Protein AF-A0A3B9HF88-F1 (afdb_monomer)

Solvent-accessible surface area (backbone atoms only — not comparable to full-atom values): 14944 Å² total; per-residue (Å²): 134,90,86,85,81,84,87,86,87,86,70,85,88,63,60,39,67,42,48,50,23,51,65,91,48,89,94,60,69,71,42,76,34,39,38,43,94,95,51,74,51,62,41,19,50,52,48,45,52,48,45,53,52,50,21,55,55,28,45,72,70,73,47,92,74,30,62,72,73,49,69,84,67,69,67,89,75,95,59,75,42,48,27,77,74,68,76,46,43,39,33,29,35,42,52,52,67,67,58,42,52,54,34,49,66,28,59,30,49,72,49,87,52,53,86,43,69,70,39,34,51,53,50,44,66,73,49,59,76,72,86,45,80,41,80,46,73,69,85,60,63,37,51,55,23,6,46,73,38,35,56,69,56,21,51,54,37,47,54,54,50,55,68,49,46,56,70,56,56,74,69,62,60,66,62,43,74,53,66,56,94,67,26,41,49,26,94,68,38,33,80,51,91,57,86,57,45,62,50,68,46,33,94,80,50,84,78,64,89,90,68,59,98,40,69,72,50,37,69,72,38,92,82,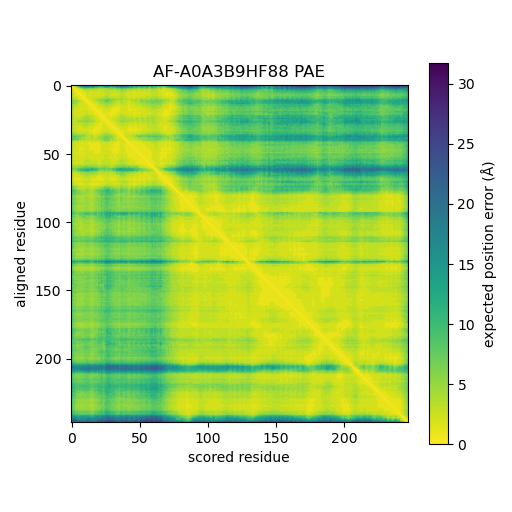54,87,74,61,77,89,52,48,64,59,53,52,32,54,59,60,70,69,63,80,85,82,74,135

Sequence (247 aa):
MDYRFVLVLRGEGISPNITETDPQVEGELPNKSEPLPGLPNMTANAINEFTQKATGVLKGAGSEANGVLLRGFSGLPSIPQFGASYGLTPAAIAAYPMYRGLAQLVGMDVISCESTFESELRVLKANYVGKFDYFFIHYKLADSAGEDGDFEMKIKKLEEFDAHLECITALDPEVLVVCGDHATPSYTSSHSWHPVPFLIKSQYSEGAAGASFSEISCRLGSVGSINAEQLMLSVLAHAGKLNKFGP

Foldseek 3Di:
DDPDDDDDDDDPQDDLQKDWQDPVDPPDHGDQIAHDPPGDCVNSVVVNVVFVVQLVVQVVVVDPCRTDTDDDRDDLDDDAAPCVVQVFQEEEEELDVVVVVVCVSNPHHYDDFHNDVVRSLVSCVVPVPDDGPYYHYDQCQLQQCLLVLNPVSNVVSVVVVVVCVCSVCVSPRQKDKDKDPFDRHSNVSDTDPDHIAMDIDHPPADDDPPADRDPVSSCVGPVHDDDPVCVSVVRCVSVVNDDDDDD

Nearest PDB structures (foldseek):
  2zkt-assembly1_B  TM=8.275E-01  e=1.291E-10  Pyrococcus horikoshii
  2zkt-assembly1_A  TM=8.203E-01  e=1.309E-09  Pyrococcus horikoshii
  3kd8-assembly1_A  TM=7.178E-01  e=1.345E-07  Thermoplasma acidophilum
  4lr7-assembly3_C  TM=6.708E-01  e=2.790E-04  Bacillus cereus
  3un3-assembly3_C  TM=6.705E-01  e=3.816E-04  Bacillus cereus

Mean predicted aligned error: 5.67 Å

Radius of gyration: 22.67 Å; Cα contacts (8 Å, |Δi|>4): 313; chains: 1; bounding box: 55×36×68 Å

Structure (mmCIF, N/CA/C/O backbone):
data_AF-A0A3B9HF88-F1
#
_entry.id   AF-A0A3B9HF88-F1
#
loop_
_atom_site.group_PDB
_atom_site.id
_atom_site.type_symbol
_atom_site.label_atom_id
_atom_site.label_alt_id
_atom_site.label_comp_id
_atom_site.label_asym_id
_atom_site.label_entity_id
_atom_site.label_seq_id
_atom_site.pdbx_PDB_ins_code
_atom_site.Cartn_x
_atom_site.Cartn_y
_atom_site.Cartn_z
_atom_site.occupancy
_atom_site.B_iso_or_equiv
_atom_site.auth_seq_id
_atom_site.auth_comp_id
_atom_site.auth_asym_id
_atom_site.auth_atom_id
_atom_site.pdbx_PDB_model_num
ATOM 1 N N . MET A 1 1 ? 1.334 -9.332 23.572 1.00 51.94 1 MET A N 1
ATOM 2 C CA . MET A 1 1 ? -0.056 -9.828 23.513 1.00 51.94 1 MET A CA 1
ATOM 3 C C . MET A 1 1 ? -0.819 -8.807 22.688 1.00 51.94 1 MET A C 1
ATOM 5 O O . MET A 1 1 ? -0.731 -7.633 23.018 1.00 51.94 1 MET A O 1
ATOM 9 N N . ASP A 1 2 ? -1.404 -9.210 21.560 1.00 72.00 2 ASP A N 1
ATOM 10 C CA . ASP A 1 2 ? -2.131 -8.286 20.680 1.00 72.00 2 ASP A CA 1
ATOM 11 C C . ASP A 1 2 ? -3.541 -8.054 21.247 1.00 72.00 2 ASP A C 1
ATOM 13 O O . ASP A 1 2 ? -4.181 -8.996 21.713 1.00 72.00 2 ASP A O 1
ATOM 17 N N . TYR A 1 3 ? -3.990 -6.801 21.263 1.00 84.44 3 TYR A N 1
ATOM 18 C CA . TYR A 1 3 ? -5.278 -6.361 21.819 1.00 84.44 3 TYR A CA 1
ATOM 19 C C . TYR A 1 3 ? -6.239 -5.869 20.727 1.00 84.44 3 TYR A C 1
ATOM 21 O O . TYR A 1 3 ? -7.327 -5.369 21.017 1.00 84.44 3 TYR A O 1
ATOM 29 N N . ARG A 1 4 ? -5.832 -5.968 19.457 1.00 88.25 4 ARG A N 1
ATOM 30 C CA . ARG A 1 4 ? -6.584 -5.452 18.315 1.00 88.25 4 ARG A CA 1
ATOM 31 C C . ARG A 1 4 ? -7.707 -6.406 17.920 1.00 88.25 4 ARG A C 1
ATOM 33 O O . ARG A 1 4 ? -7.523 -7.616 17.825 1.00 88.25 4 ARG A O 1
ATOM 40 N N . PHE A 1 5 ? -8.869 -5.837 17.625 1.00 91.25 5 PHE A N 1
ATOM 41 C CA . PHE A 1 5 ? -10.011 -6.544 17.055 1.00 91.25 5 PHE A CA 1
ATOM 42 C C . PHE A 1 5 ? -10.784 -5.613 16.115 1.00 91.25 5 PHE A C 1
ATOM 44 O O . PHE A 1 5 ? -10.555 -4.404 16.095 1.00 91.25 5 PHE A O 1
ATOM 51 N N . VAL A 1 6 ? -11.705 -6.181 15.336 1.00 92.25 6 VAL A N 1
ATOM 52 C CA . VAL A 1 6 ? -12.594 -5.432 14.441 1.00 92.25 6 VAL A CA 1
ATOM 53 C C . VAL A 1 6 ? -14.042 -5.755 14.789 1.00 92.25 6 VAL A C 1
ATOM 55 O O . VAL A 1 6 ? -14.411 -6.923 14.910 1.00 92.25 6 VAL A O 1
ATOM 58 N N . LEU A 1 7 ? -14.870 -4.717 14.918 1.00 94.75 7 LEU A N 1
ATOM 59 C CA . LEU A 1 7 ? -16.323 -4.831 15.018 1.00 94.75 7 LEU A CA 1
ATOM 60 C C . LEU A 1 7 ? -16.944 -4.554 13.644 1.00 94.75 7 LEU A C 1
ATOM 62 O O . LEU A 1 7 ? -16.777 -3.468 13.095 1.00 94.75 7 LEU A O 1
ATOM 66 N N . VAL A 1 8 ? -17.687 -5.521 13.102 1.00 94.25 8 VAL A N 1
ATOM 67 C CA . VAL A 1 8 ? -18.414 -5.369 11.833 1.00 94.25 8 VAL A CA 1
ATOM 68 C C . VAL A 1 8 ? -19.906 -5.248 12.119 1.00 94.25 8 VAL A C 1
ATOM 70 O O . VAL A 1 8 ? -20.539 -6.212 12.548 1.00 94.25 8 VAL A O 1
ATOM 73 N N . LEU A 1 9 ? -20.475 -4.074 11.847 1.00 92.75 9 LEU A N 1
ATOM 74 C CA . LEU A 1 9 ? -21.915 -3.835 11.917 1.00 92.75 9 LEU A CA 1
ATOM 75 C C . LEU A 1 9 ? -22.555 -4.047 10.541 1.00 92.75 9 LEU A C 1
ATOM 77 O O . LEU A 1 9 ? -22.026 -3.602 9.525 1.00 92.75 9 LEU A O 1
ATOM 81 N N . ARG A 1 10 ? -23.707 -4.722 10.507 1.00 92.44 10 ARG A N 1
ATOM 82 C CA . ARG A 1 10 ? -24.508 -4.936 9.293 1.00 92.44 10 ARG A CA 1
ATOM 83 C C . ARG A 1 10 ? -25.968 -4.633 9.601 1.00 92.44 10 ARG A C 1
ATOM 85 O O . ARG A 1 10 ? -26.500 -5.150 10.578 1.00 92.44 10 ARG A O 1
ATOM 92 N N . GLY A 1 11 ? -26.600 -3.817 8.769 1.00 90.38 11 GLY A N 1
ATOM 93 C CA . GLY A 1 11 ? -27.995 -3.420 8.926 1.00 90.38 11 GLY A CA 1
ATOM 94 C C . GLY A 1 11 ? -28.330 -2.216 8.054 1.00 90.38 11 GLY A C 1
ATOM 95 O O . GLY A 1 11 ? -27.435 -1.533 7.560 1.00 90.38 11 GLY A O 1
ATOM 96 N N . GLU A 1 12 ? -29.618 -1.964 7.858 1.00 89.62 12 GLU A N 1
ATOM 97 C CA . GLU A 1 12 ? -30.088 -0.759 7.174 1.00 89.62 12 GLU A CA 1
ATOM 98 C C . GLU A 1 12 ? -29.991 0.461 8.097 1.00 89.62 12 GLU A C 1
ATOM 100 O O . GLU A 1 12 ? -30.152 0.352 9.311 1.00 89.62 12 GLU A O 1
ATOM 105 N N . GLY A 1 13 ? -29.716 1.637 7.527 1.00 88.00 13 GLY A N 1
ATOM 106 C CA . GLY A 1 13 ? -29.659 2.894 8.283 1.00 88.00 13 GLY A CA 1
ATOM 107 C C . GLY A 1 13 ? -28.436 3.060 9.194 1.00 88.00 13 GLY A C 1
ATOM 108 O O . GLY A 1 13 ? -28.358 4.059 9.911 1.00 88.00 13 GLY A O 1
ATOM 109 N N . ILE A 1 14 ? -27.474 2.129 9.160 1.00 92.38 14 ILE A N 1
ATOM 110 C CA . ILE A 1 14 ? -26.192 2.296 9.850 1.00 92.38 14 ILE A CA 1
ATOM 111 C C . ILE A 1 14 ? -25.363 3.386 9.170 1.00 92.38 14 ILE A C 1
ATOM 113 O O . ILE A 1 14 ? -25.356 3.537 7.949 1.00 92.38 14 ILE A O 1
ATOM 117 N N . SER A 1 15 ? -24.643 4.141 9.984 1.00 92.31 15 SER A N 1
ATOM 118 C CA . SER A 1 15 ? -23.799 5.250 9.550 1.00 92.31 15 SER A CA 1
ATOM 119 C C . SER A 1 15 ? -22.503 5.259 10.354 1.00 92.31 15 SER A C 1
ATOM 121 O O . SER A 1 15 ? -22.583 5.134 11.579 1.00 92.31 15 SER A O 1
ATOM 123 N N . PRO A 1 16 ? -21.335 5.434 9.707 1.00 94.06 16 PRO A N 1
ATOM 124 C CA . PRO A 1 16 ? -20.053 5.560 10.398 1.00 94.06 16 PRO A CA 1
ATOM 125 C C . PRO A 1 16 ? -19.855 6.929 11.061 1.00 94.06 16 PRO A C 1
ATOM 127 O O . PRO A 1 16 ? -18.901 7.115 11.805 1.00 94.06 16 PRO A O 1
ATOM 130 N N . ASN A 1 17 ? -20.748 7.887 10.804 1.00 95.19 17 ASN A N 1
ATOM 131 C CA . ASN A 1 17 ? -20.645 9.264 11.280 1.00 95.19 17 ASN A CA 1
ATOM 132 C C . ASN A 1 17 ? -21.108 9.390 12.742 1.00 95.19 17 ASN A C 1
ATOM 134 O O . ASN A 1 17 ? -22.132 10.011 13.047 1.00 95.19 17 ASN A O 1
ATOM 138 N N . ILE A 1 18 ? -20.347 8.771 13.636 1.00 96.31 18 ILE A N 1
ATOM 139 C CA . ILE A 1 18 ? -20.534 8.766 15.085 1.00 96.31 18 IL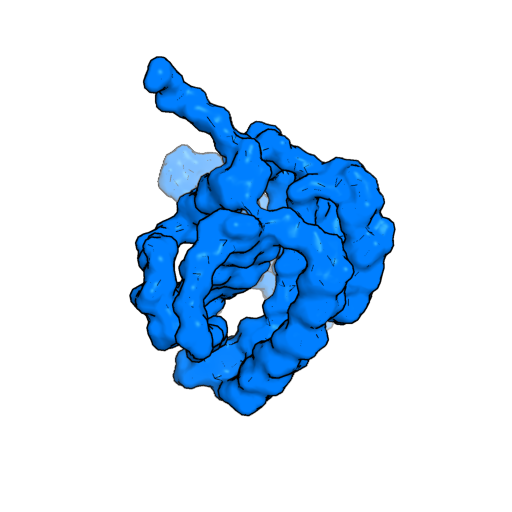E A CA 1
ATOM 140 C C . ILE A 1 18 ? -19.188 9.017 15.774 1.00 96.31 18 ILE A C 1
ATOM 142 O O . ILE A 1 18 ? -18.132 8.780 15.189 1.00 96.31 18 ILE A O 1
ATOM 146 N N . THR A 1 19 ? -19.212 9.486 17.016 1.00 96.88 19 THR A N 1
ATOM 147 C CA . THR A 1 19 ? -18.000 9.674 17.818 1.00 96.88 19 THR A CA 1
ATOM 148 C C . THR A 1 19 ? -17.452 8.343 18.335 1.00 96.88 19 THR A C 1
ATOM 150 O O . THR A 1 19 ? -18.188 7.369 18.540 1.00 96.88 19 THR A O 1
ATOM 153 N N . GLU A 1 20 ? -16.136 8.307 18.537 1.00 96.81 20 GLU A N 1
ATOM 154 C CA . GLU A 1 20 ? -15.407 7.156 19.072 1.00 96.81 20 GLU A CA 1
ATOM 155 C C . GLU A 1 20 ? -15.674 6.952 20.566 1.00 96.81 20 GLU A C 1
ATOM 157 O O . GLU A 1 20 ? -16.030 7.882 21.289 1.00 96.81 20 GLU A O 1
ATOM 162 N N . THR A 1 21 ? -15.480 5.718 21.033 1.00 96.94 21 THR A N 1
ATOM 163 C CA . THR A 1 21 ? -15.550 5.395 22.473 1.00 96.94 21 THR A CA 1
ATOM 164 C C . THR A 1 21 ? -14.172 5.410 23.136 1.00 96.94 21 THR A C 1
ATOM 166 O O . THR A 1 21 ? -14.087 5.516 24.356 1.00 96.94 21 THR A O 1
ATOM 169 N N . ASP A 1 22 ? -13.096 5.318 22.347 1.00 96.31 22 ASP A N 1
ATOM 170 C CA . ASP A 1 22 ? -11.714 5.442 22.814 1.00 96.31 22 ASP A CA 1
ATOM 171 C C . ASP A 1 22 ? -11.396 6.917 23.140 1.00 96.31 22 ASP A C 1
ATOM 173 O O . ASP A 1 22 ? -11.478 7.755 22.240 1.00 96.31 22 ASP A O 1
ATOM 177 N N . PRO A 1 23 ? -11.058 7.274 24.395 1.00 94.38 23 PRO A N 1
ATOM 178 C CA . PRO A 1 23 ? -10.629 8.629 24.733 1.00 94.38 23 PRO A CA 1
ATOM 179 C C . PRO A 1 23 ? -9.206 8.939 24.250 1.00 94.38 23 PRO A C 1
ATOM 181 O O . PRO A 1 23 ? -8.804 10.098 24.275 1.00 94.38 23 PRO A O 1
ATOM 184 N N . GLN A 1 24 ? -8.440 7.925 23.825 1.00 92.50 24 GLN A N 1
ATOM 185 C CA . GLN A 1 24 ? -7.042 8.017 23.386 1.00 92.50 24 GLN A CA 1
ATOM 186 C C . GLN A 1 24 ? -6.080 8.601 24.441 1.00 92.50 24 GLN A C 1
ATOM 188 O O . GLN A 1 24 ? -4.938 8.937 24.130 1.00 92.50 24 GLN A O 1
ATOM 193 N N . VAL A 1 25 ? -6.527 8.696 25.697 1.00 93.25 25 VAL A N 1
ATOM 194 C CA . VAL A 1 25 ? -5.774 9.209 26.844 1.00 93.25 25 VAL A CA 1
ATOM 195 C C . VAL A 1 25 ? -5.947 8.242 28.010 1.00 93.25 25 VAL A C 1
ATOM 197 O O . VAL A 1 25 ? -7.063 7.848 28.349 1.00 93.25 25 VAL A O 1
ATOM 200 N N . GLU A 1 26 ? -4.836 7.838 28.623 1.00 93.00 26 GLU A N 1
ATOM 201 C CA . GLU A 1 26 ? -4.857 6.954 29.789 1.00 93.00 26 GLU A CA 1
ATOM 202 C C . GLU A 1 26 ? -5.462 7.646 31.018 1.00 93.00 26 GLU A C 1
ATOM 204 O O . GLU A 1 26 ? -5.270 8.839 31.243 1.00 93.00 26 GLU A O 1
ATOM 209 N N . GLY A 1 27 ? -6.179 6.876 31.840 1.00 93.00 27 GLY A N 1
ATOM 210 C CA . GLY A 1 27 ? -6.852 7.377 33.043 1.00 93.00 27 GLY A CA 1
ATOM 211 C C . GLY A 1 27 ? -8.246 7.960 32.794 1.00 93.00 27 GLY A C 1
ATOM 212 O O . GLY A 1 27 ? -9.004 8.118 33.751 1.00 93.00 27 GLY A O 1
ATOM 213 N N . GLU A 1 28 ? -8.614 8.204 31.536 1.00 94.38 28 GLU A N 1
ATOM 214 C CA . GLU A 1 28 ? -9.953 8.650 31.157 1.00 94.38 28 GLU A CA 1
ATOM 215 C C . GLU A 1 28 ? -10.934 7.482 31.010 1.00 94.38 28 GLU A C 1
ATOM 217 O O . GLU A 1 28 ? -10.577 6.351 30.661 1.00 94.38 28 GLU A O 1
ATOM 222 N N . LEU A 1 29 ? -12.209 7.761 31.280 1.00 92.81 29 LEU A N 1
ATOM 223 C CA . LEU A 1 29 ? -13.278 6.791 31.062 1.00 92.81 29 LEU A CA 1
ATOM 224 C C . LEU A 1 29 ? -13.611 6.682 29.564 1.00 92.81 29 LEU A C 1
ATOM 226 O O . LEU A 1 29 ? -13.502 7.673 28.842 1.00 92.81 29 LEU A O 1
ATOM 230 N N . PRO A 1 30 ? -14.087 5.512 29.088 1.00 94.56 30 PRO A N 1
ATOM 231 C CA . PRO A 1 30 ? -14.584 5.384 27.724 1.00 94.56 30 PRO A CA 1
ATOM 232 C C . PRO A 1 30 ? -15.683 6.409 27.423 1.00 94.56 30 PRO A C 1
ATOM 234 O O . PRO A 1 30 ? -16.626 6.577 28.205 1.00 94.56 30 PRO A O 1
ATOM 237 N N . ASN A 1 31 ? -15.580 7.055 26.265 1.00 96.62 31 ASN A N 1
ATOM 238 C CA . ASN A 1 31 ? -16.566 8.019 25.802 1.00 96.62 31 ASN A CA 1
ATOM 239 C C . ASN A 1 31 ? -17.884 7.324 25.451 1.00 96.62 31 ASN A C 1
ATOM 241 O O . ASN A 1 31 ? -17.918 6.186 24.970 1.00 96.62 31 ASN A O 1
ATOM 245 N N . LYS A 1 32 ? -18.989 8.051 25.624 1.00 97.00 32 LYS A N 1
ATOM 246 C CA . LYS A 1 32 ? -20.262 7.673 25.013 1.00 97.00 32 LYS A CA 1
ATOM 247 C C . LYS A 1 32 ? -20.208 8.030 23.529 1.00 97.00 32 LYS A C 1
ATOM 249 O O . LYS A 1 32 ? -19.899 9.166 23.181 1.00 97.00 32 LYS A O 1
ATOM 254 N N . SER A 1 33 ? -20.550 7.078 22.668 1.00 97.50 33 SER A N 1
ATOM 255 C CA . SER A 1 33 ? -20.694 7.350 21.241 1.00 97.50 33 SER A CA 1
ATOM 256 C C . SER A 1 33 ? -21.956 8.178 20.994 1.00 97.50 33 SER A C 1
ATOM 258 O O . SER A 1 33 ? -23.032 7.872 21.520 1.00 97.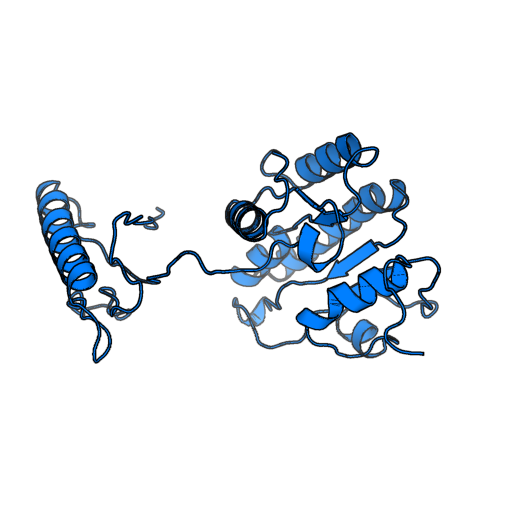50 33 SER A O 1
ATOM 260 N N . GLU A 1 34 ? -21.829 9.220 20.185 1.00 97.50 34 GLU A N 1
ATOM 261 C CA . GLU A 1 34 ? -22.891 10.138 19.788 1.00 97.50 34 GLU A CA 1
ATOM 262 C C . GLU A 1 34 ? -22.892 10.298 18.264 1.00 97.50 34 GLU A C 1
ATOM 264 O O . GLU A 1 34 ? -21.833 10.232 17.638 1.00 97.50 34 GLU A O 1
ATOM 269 N N . PRO A 1 35 ? -24.055 10.491 17.624 1.00 96.81 35 PRO A N 1
ATOM 270 C CA . PRO A 1 35 ? -24.083 10.835 16.209 1.00 96.81 35 PRO A CA 1
ATOM 271 C C . PRO A 1 35 ? -23.452 12.207 15.967 1.00 96.81 35 PRO A C 1
ATOM 273 O O . PRO A 1 35 ? -23.598 13.115 16.787 1.00 96.81 35 PRO A O 1
ATOM 276 N N . LEU A 1 36 ? -22.810 12.391 14.809 1.00 94.00 36 LEU A N 1
ATOM 277 C CA . LEU A 1 36 ? -22.440 13.741 14.377 1.00 94.00 36 LEU A CA 1
ATOM 278 C C . LEU A 1 36 ? -23.701 14.623 14.233 1.00 94.00 36 LEU A C 1
ATOM 280 O O . LEU A 1 36 ? -24.798 14.097 14.002 1.00 94.00 36 LEU A O 1
ATOM 284 N N . PRO A 1 37 ? -23.578 15.960 14.362 1.00 93.62 37 PRO A N 1
ATOM 285 C CA . PRO A 1 37 ? -24.727 16.862 14.378 1.00 93.62 37 PRO A CA 1
ATOM 286 C C . PRO A 1 37 ? -25.703 16.635 13.215 1.00 93.62 37 PRO A C 1
ATOM 288 O O . PRO A 1 37 ? -25.316 16.639 12.049 1.00 93.62 37 PRO A O 1
ATOM 291 N N . GLY A 1 38 ? -26.986 16.454 13.545 1.00 89.75 38 GLY A N 1
ATOM 292 C CA . GLY A 1 38 ? -28.062 16.261 12.567 1.00 89.75 38 GLY A CA 1
ATOM 293 C C . GLY A 1 38 ? -28.242 14.828 12.053 1.00 89.75 38 GLY A C 1
ATOM 294 O O . GLY A 1 38 ? -29.088 14.617 11.185 1.00 89.75 38 GLY A O 1
ATOM 295 N N . LEU A 1 39 ? -27.496 13.845 12.572 1.00 91.31 39 LEU A N 1
ATOM 296 C CA . LEU A 1 39 ? -27.594 12.448 12.139 1.00 91.31 39 LEU A CA 1
ATOM 297 C C . LEU A 1 39 ? -28.400 11.557 13.105 1.00 91.31 39 LEU A C 1
ATOM 299 O O . LEU A 1 39 ? -28.510 11.862 14.295 1.00 91.31 39 LEU A O 1
ATOM 303 N N . PRO A 1 40 ? -28.963 10.431 12.617 1.00 90.50 40 PRO A N 1
ATOM 304 C CA . PRO A 1 40 ? -29.692 9.483 13.455 1.00 90.50 40 PRO A CA 1
ATOM 305 C C . PRO A 1 40 ? -28.818 8.867 14.553 1.00 90.50 40 PRO A C 1
ATOM 307 O O . PRO A 1 40 ? -27.665 8.508 14.327 1.00 90.50 40 PRO A O 1
ATOM 310 N N . ASN A 1 41 ? -29.404 8.638 15.727 1.00 93.06 41 ASN A N 1
ATOM 311 C CA . ASN A 1 41 ? -28.718 8.040 16.876 1.00 93.06 41 ASN A CA 1
ATOM 312 C C . ASN A 1 41 ? -28.599 6.506 16.816 1.00 93.06 41 ASN A C 1
ATOM 314 O O . ASN A 1 41 ? -28.029 5.913 17.727 1.00 93.06 41 ASN A O 1
ATOM 318 N N . MET A 1 42 ? -29.136 5.855 15.779 1.00 95.00 42 MET A N 1
ATOM 319 C CA . MET A 1 42 ? -29.249 4.395 15.701 1.00 95.00 42 MET A CA 1
ATOM 320 C C . MET A 1 42 ? -27.900 3.688 15.882 1.00 95.00 42 MET A C 1
ATOM 322 O O . MET A 1 42 ? -27.775 2.847 16.773 1.00 95.00 42 MET A O 1
ATOM 326 N N . THR A 1 43 ? -26.879 4.053 15.093 1.00 95.81 43 THR A N 1
ATOM 327 C CA . THR A 1 43 ? -25.550 3.432 15.207 1.00 95.81 43 THR A CA 1
ATOM 328 C C . THR A 1 43 ? -24.918 3.723 16.564 1.00 95.81 43 THR A C 1
ATOM 330 O O . THR A 1 43 ? -24.411 2.812 17.206 1.00 95.81 43 THR A O 1
ATOM 333 N N . ALA A 1 44 ? -24.989 4.974 17.031 1.00 96.88 44 ALA A N 1
ATOM 334 C CA . ALA A 1 44 ? -24.417 5.382 18.312 1.00 96.88 44 ALA A CA 1
ATOM 335 C C . ALA A 1 44 ? -25.040 4.603 19.485 1.00 96.88 44 ALA A C 1
ATOM 337 O O . ALA A 1 44 ? -24.331 4.116 20.363 1.00 96.88 44 ALA A O 1
ATOM 338 N N . ASN A 1 45 ? -26.362 4.408 19.475 1.00 96.00 45 ASN A N 1
ATOM 339 C CA . ASN A 1 45 ? -27.064 3.597 20.469 1.00 96.00 45 ASN A CA 1
ATOM 340 C C . ASN A 1 45 ? -26.611 2.134 20.425 1.00 96.00 45 ASN A C 1
ATOM 342 O O . ASN A 1 45 ? -26.315 1.568 21.475 1.00 96.00 45 ASN A O 1
ATOM 346 N N . ALA A 1 46 ? -26.500 1.546 19.229 1.00 96.12 46 ALA A N 1
ATOM 347 C CA . ALA A 1 46 ? -26.024 0.175 19.062 1.00 96.12 46 ALA A CA 1
ATOM 348 C C . ALA A 1 46 ? -24.577 -0.002 19.555 1.00 96.12 46 ALA A C 1
ATOM 350 O O . ALA A 1 46 ? -24.268 -0.993 20.214 1.00 96.12 46 ALA A O 1
ATOM 351 N N . ILE A 1 47 ? -23.702 0.974 19.292 1.00 97.31 47 ILE A N 1
ATOM 352 C CA . ILE A 1 47 ? -22.322 0.994 19.793 1.00 97.31 47 ILE A CA 1
ATOM 353 C C . ILE A 1 47 ? -22.288 1.080 21.316 1.00 97.31 47 ILE A C 1
ATOM 355 O O . ILE A 1 47 ? -21.613 0.278 21.954 1.00 97.31 47 ILE A O 1
ATOM 359 N N . ASN A 1 48 ? -23.047 2.000 21.911 1.00 97.44 48 ASN A N 1
ATOM 360 C CA . ASN A 1 48 ? -23.105 2.141 23.365 1.00 97.44 48 ASN A CA 1
ATOM 361 C C . ASN A 1 48 ? -23.630 0.863 24.038 1.00 97.44 48 ASN A C 1
ATOM 363 O O . ASN A 1 48 ? -23.068 0.410 25.036 1.00 97.44 48 ASN A O 1
ATOM 367 N N . GLU A 1 49 ? -24.673 0.251 23.472 1.00 96.81 49 GLU A N 1
ATOM 368 C CA . GLU A 1 49 ? -25.223 -1.015 23.957 1.00 96.81 49 GLU A CA 1
ATOM 369 C C . GLU A 1 49 ? -24.205 -2.158 23.837 1.00 96.81 49 GLU A C 1
ATOM 371 O O . GLU A 1 49 ? -24.016 -2.924 24.787 1.00 96.81 49 GLU A O 1
ATOM 376 N N . PHE A 1 50 ? -23.514 -2.258 22.698 1.00 97.00 50 PHE A N 1
ATOM 377 C CA . PHE A 1 50 ? -22.458 -3.244 22.483 1.00 97.00 50 PHE A CA 1
ATOM 378 C C . PHE A 1 50 ? -21.324 -3.077 23.499 1.00 97.00 50 PHE A C 1
ATOM 380 O O . PHE A 1 50 ? -20.980 -4.042 24.181 1.00 97.00 50 PHE A O 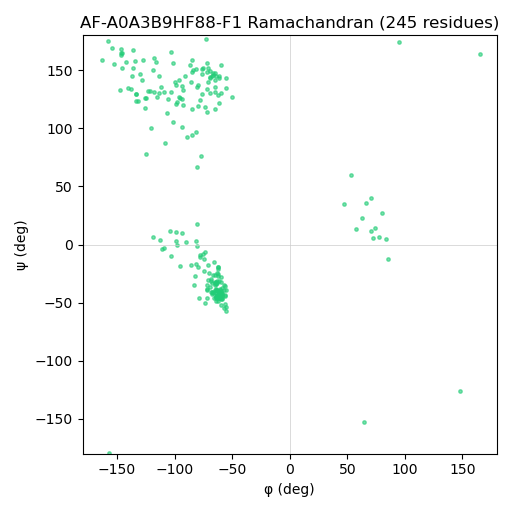1
ATOM 387 N N . THR A 1 51 ? -20.779 -1.867 23.652 1.00 96.38 51 THR A N 1
ATOM 388 C CA . THR A 1 51 ? -19.676 -1.581 24.581 1.00 96.38 51 THR A CA 1
ATOM 389 C C . THR A 1 51 ? -20.071 -1.903 26.019 1.00 96.38 51 THR A C 1
ATOM 391 O O . THR A 1 51 ? -19.296 -2.533 26.745 1.00 96.38 51 THR A O 1
ATOM 394 N N . GLN A 1 52 ? -21.294 -1.553 26.432 1.00 95.94 52 GLN A N 1
ATOM 395 C CA . GLN A 1 52 ? -21.803 -1.866 27.768 1.00 95.94 52 GLN A CA 1
ATOM 396 C C . GLN A 1 52 ? -21.892 -3.380 28.000 1.00 95.94 52 GLN A C 1
ATOM 398 O O . GLN A 1 52 ? -21.408 -3.881 29.019 1.00 95.94 52 GLN A O 1
ATOM 403 N N . LYS A 1 53 ? -22.480 -4.121 27.053 1.00 96.56 53 LYS A N 1
ATOM 404 C CA . LYS A 1 53 ? -22.614 -5.583 27.141 1.00 96.56 53 LYS A CA 1
ATOM 405 C C . LYS A 1 53 ? -21.254 -6.278 27.130 1.00 96.56 53 LYS A C 1
ATOM 407 O O . LYS A 1 53 ? -21.015 -7.141 27.972 1.00 96.56 53 LYS A O 1
ATOM 412 N N . ALA A 1 54 ? -20.356 -5.874 26.233 1.00 95.50 54 ALA A N 1
ATOM 413 C CA . ALA A 1 54 ? -19.000 -6.408 26.139 1.00 95.50 54 ALA A CA 1
ATOM 414 C C . ALA A 1 54 ? -18.226 -6.193 27.447 1.00 95.50 54 ALA A C 1
ATOM 416 O O . ALA A 1 54 ? -17.671 -7.141 27.994 1.00 95.50 54 ALA A O 1
ATOM 417 N N . THR A 1 55 ? -18.279 -4.983 28.008 1.00 93.75 55 THR A N 1
ATOM 418 C CA . THR A 1 55 ? -17.669 -4.663 29.309 1.00 93.75 55 THR A CA 1
ATOM 419 C C . THR A 1 55 ? -18.234 -5.535 30.433 1.00 93.75 55 THR A C 1
ATOM 421 O O . THR A 1 55 ? -17.484 -6.027 31.273 1.00 93.75 55 THR A O 1
ATOM 424 N N . GLY A 1 56 ? -19.550 -5.770 30.455 1.00 93.50 56 GLY A N 1
ATOM 425 C CA . GLY A 1 56 ? -20.178 -6.654 31.441 1.00 93.50 56 GLY A CA 1
ATOM 426 C C . GLY A 1 56 ? -19.654 -8.092 31.369 1.00 93.50 56 GLY A C 1
ATOM 427 O O . GLY A 1 56 ? -19.290 -8.667 32.395 1.00 93.50 56 GLY A O 1
ATOM 428 N N . VAL A 1 57 ? -19.561 -8.651 30.159 1.00 95.31 57 VAL A N 1
ATOM 429 C CA . VAL A 1 57 ? -19.031 -10.005 29.926 1.00 95.31 57 VAL A CA 1
ATOM 430 C C . VAL A 1 57 ? -17.552 -10.096 30.308 1.00 95.31 57 VAL A C 1
ATOM 432 O O . VAL A 1 57 ? -17.160 -11.022 31.017 1.00 95.31 57 VAL A O 1
ATOM 435 N N . LEU A 1 58 ? -16.735 -9.126 29.891 1.00 94.19 58 LEU A N 1
ATOM 436 C CA . LEU A 1 58 ? -15.292 -9.123 30.140 1.00 94.19 58 LEU A CA 1
ATOM 437 C C . LEU A 1 58 ? -14.953 -8.939 31.626 1.00 94.19 58 LEU A C 1
ATOM 439 O O . LEU A 1 58 ? -14.103 -9.657 32.147 1.00 94.19 58 LEU A O 1
ATOM 443 N N . LYS A 1 59 ? -15.666 -8.059 32.345 1.00 92.44 59 LYS A N 1
ATOM 444 C CA . LYS A 1 59 ? -15.552 -7.954 33.812 1.00 92.44 59 LYS A CA 1
ATOM 445 C C . LYS A 1 59 ? -15.893 -9.269 34.506 1.00 92.44 59 LYS A C 1
ATOM 447 O O . LYS A 1 59 ? -15.190 -9.667 35.431 1.00 92.44 59 LYS A O 1
ATOM 452 N N . GLY A 1 60 ? -16.945 -9.951 34.051 1.00 91.19 60 GLY A N 1
ATOM 453 C CA . GLY A 1 60 ? -17.356 -11.247 34.595 1.00 91.19 60 GLY A CA 1
ATOM 454 C C . GLY A 1 60 ? -16.311 -12.355 34.417 1.00 91.19 60 GLY A C 1
ATOM 455 O O . GLY A 1 60 ? -16.286 -13.292 35.210 1.00 91.19 60 GLY A O 1
ATOM 456 N N . ALA A 1 61 ? -15.424 -12.234 33.424 1.00 90.50 61 ALA A N 1
ATOM 457 C CA . ALA A 1 61 ? -14.342 -13.185 33.178 1.00 90.50 61 ALA A CA 1
ATOM 458 C C . ALA A 1 61 ? -13.140 -13.027 34.135 1.00 90.50 61 ALA A C 1
ATOM 460 O O . ALA A 1 61 ? -12.265 -13.889 34.146 1.00 90.50 61 ALA A O 1
ATOM 461 N N . GLY A 1 62 ? -13.080 -11.952 34.933 1.00 84.06 62 GLY A N 1
ATOM 462 C CA . GLY A 1 62 ? -12.038 -11.747 35.949 1.00 84.06 62 GLY A CA 1
ATOM 463 C C . GLY A 1 62 ? -10.655 -11.354 35.411 1.00 84.06 62 GLY A C 1
ATOM 464 O O . GLY A 1 62 ? -9.678 -11.430 36.151 1.00 84.06 62 GLY A O 1
ATOM 465 N N . SER A 1 63 ? -10.560 -10.945 34.142 1.00 86.50 63 SER A N 1
ATOM 466 C CA . SER A 1 63 ? -9.329 -10.429 33.523 1.00 86.50 63 SER A CA 1
ATOM 467 C C . SER A 1 63 ? -9.167 -8.922 33.758 1.00 86.50 63 SER A C 1
ATOM 469 O O . SER A 1 63 ? -10.158 -8.203 33.894 1.00 86.50 63 SER A O 1
ATOM 471 N N . GLU A 1 64 ? -7.926 -8.424 33.741 1.00 88.56 64 GLU A N 1
ATOM 472 C CA . GLU A 1 64 ? -7.628 -6.982 33.729 1.00 88.56 64 GLU A CA 1
ATOM 473 C C . GLU A 1 64 ? -8.153 -6.302 32.451 1.00 88.56 64 GLU A C 1
ATOM 475 O O . GLU A 1 64 ? -8.602 -5.157 32.491 1.00 88.56 64 GLU A O 1
ATOM 480 N N . ALA A 1 65 ? -8.189 -7.034 31.329 1.00 90.38 65 ALA A N 1
ATOM 481 C CA . ALA A 1 65 ? -8.803 -6.598 30.076 1.00 90.38 65 ALA A CA 1
ATOM 482 C C . ALA A 1 65 ? -10.335 -6.711 30.165 1.00 90.38 65 ALA A C 1
ATOM 484 O O . ALA A 1 65 ? -10.951 -7.650 29.659 1.00 90.38 65 ALA A O 1
ATOM 485 N N . ASN A 1 66 ? -10.945 -5.759 30.869 1.00 93.25 66 ASN A N 1
ATOM 486 C CA . ASN A 1 66 ? -12.337 -5.828 31.308 1.00 93.25 66 ASN A CA 1
ATOM 487 C C . ASN A 1 66 ? -13.312 -4.959 30.488 1.00 93.25 66 ASN A C 1
ATOM 489 O O . ASN A 1 66 ? -14.462 -4.772 30.888 1.00 93.25 66 ASN A O 1
ATOM 493 N N . GLY A 1 67 ? -12.865 -4.430 29.350 1.00 93.19 67 GLY A N 1
ATOM 494 C CA . GLY A 1 67 ? -13.635 -3.535 28.495 1.00 93.19 67 GLY A CA 1
ATOM 495 C C . GLY A 1 67 ? -13.114 -3.514 27.063 1.00 93.19 67 GLY A C 1
ATOM 496 O O . GLY A 1 67 ? -12.105 -4.140 26.740 1.00 93.19 67 GLY A O 1
ATOM 497 N N . VAL A 1 68 ? -13.827 -2.789 26.205 1.00 95.19 68 VAL A N 1
ATOM 498 C CA . VAL A 1 68 ? -13.459 -2.574 24.803 1.00 95.19 68 VAL A CA 1
ATOM 499 C C . VAL A 1 68 ? -13.468 -1.085 24.489 1.00 95.19 68 VAL A C 1
ATOM 501 O O . VAL A 1 68 ? -14.350 -0.362 24.948 1.00 95.19 68 VAL A O 1
ATOM 504 N N . LEU A 1 69 ? -12.503 -0.649 23.684 1.00 96.25 69 LEU A N 1
ATOM 505 C CA . LEU A 1 69 ? -12.441 0.696 23.122 1.00 96.25 69 LEU A CA 1
ATOM 506 C C . LEU A 1 69 ? -12.579 0.582 21.604 1.00 96.25 69 LEU A C 1
ATOM 508 O O . LEU A 1 69 ? -11.890 -0.209 20.961 1.00 96.25 69 LEU A O 1
ATOM 512 N N . LEU A 1 70 ? -13.523 1.335 21.049 1.00 96.88 70 LEU A N 1
ATOM 513 C CA . LEU A 1 70 ? -13.873 1.338 19.631 1.00 96.88 70 LEU A CA 1
ATOM 514 C C . LEU A 1 70 ? -13.516 2.685 19.014 1.00 96.88 70 LEU A C 1
ATOM 516 O O . LEU A 1 70 ? -13.918 3.732 19.534 1.00 96.88 70 LEU A O 1
ATOM 520 N N . ARG A 1 71 ? -12.812 2.618 17.885 1.00 95.12 71 ARG A N 1
ATOM 521 C CA . ARG A 1 71 ? -12.312 3.745 17.094 1.00 95.12 71 ARG A CA 1
ATOM 522 C C . ARG A 1 71 ? -12.306 3.399 15.607 1.00 95.12 71 ARG A C 1
ATOM 524 O O . ARG A 1 71 ? -12.395 2.221 15.255 1.00 95.12 71 ARG A O 1
ATOM 531 N N . GLY A 1 72 ? -12.176 4.408 14.751 1.00 93.69 72 GLY A N 1
ATOM 532 C CA . GLY A 1 72 ? -12.067 4.232 13.304 1.00 93.69 72 GLY A CA 1
ATOM 533 C C . GLY A 1 72 ? -13.365 3.768 12.644 1.00 93.69 72 GLY A C 1
ATOM 534 O O . GLY A 1 72 ? -13.336 2.905 11.766 1.00 93.69 72 GLY A O 1
ATOM 535 N N . PHE A 1 73 ? -14.514 4.303 13.073 1.00 94.81 73 PHE A N 1
ATOM 536 C CA . PHE A 1 73 ? -15.794 3.984 12.443 1.00 94.81 73 PHE A CA 1
ATOM 537 C C . PHE A 1 73 ? -15.790 4.415 10.974 1.00 94.81 73 PHE A C 1
ATOM 539 O O . PHE A 1 73 ? -15.593 5.582 10.648 1.00 94.81 73 PHE A O 1
ATOM 546 N N . SER A 1 74 ? -16.014 3.453 10.081 1.00 92.50 74 SER A N 1
ATOM 547 C CA . SER A 1 74 ? -16.028 3.679 8.640 1.00 92.50 74 SER A CA 1
ATOM 548 C C . SER A 1 74 ? -17.048 2.772 7.957 1.00 92.50 74 SER A C 1
ATOM 550 O O . SER A 1 74 ? -17.395 1.702 8.460 1.00 92.50 74 SER A O 1
ATOM 552 N N . GLY A 1 75 ? -17.565 3.240 6.824 1.00 89.69 75 GLY A N 1
ATOM 553 C CA . GLY A 1 75 ? -18.424 2.471 5.930 1.00 89.69 75 GLY A CA 1
ATOM 554 C C . GLY A 1 75 ? -17.639 2.013 4.707 1.00 89.69 75 GLY A C 1
ATOM 555 O O . GLY A 1 75 ? -16.561 2.533 4.429 1.00 89.69 75 GLY A O 1
ATOM 556 N N . LEU A 1 76 ? -18.188 1.065 3.946 1.00 86.94 76 LEU A N 1
ATOM 557 C CA . LEU A 1 76 ? -17.624 0.745 2.636 1.00 86.94 76 LEU A CA 1
ATOM 558 C C . LEU A 1 76 ? -17.792 1.967 1.718 1.00 86.94 76 LEU A C 1
ATOM 560 O O . LEU A 1 76 ? -18.930 2.371 1.462 1.00 86.94 76 LEU A O 1
ATOM 564 N N . PRO A 1 77 ? -16.696 2.584 1.247 1.00 86.56 77 PRO A N 1
ATOM 565 C CA . PRO A 1 77 ? -16.790 3.730 0.360 1.00 86.56 77 PRO A CA 1
ATOM 566 C C . PRO A 1 77 ? -17.279 3.298 -1.026 1.00 86.56 77 PRO A C 1
ATOM 568 O O . PRO A 1 77 ? -17.013 2.187 -1.484 1.00 86.56 77 PRO A O 1
ATOM 571 N N . SER A 1 78 ? -17.955 4.207 -1.728 1.00 88.19 78 SER A N 1
ATOM 572 C CA . SER A 1 78 ? -18.250 4.033 -3.151 1.00 88.19 78 SER A CA 1
ATOM 573 C C . SER A 1 78 ? -17.024 4.437 -3.966 1.00 88.19 78 SER A C 1
ATOM 575 O O . SER A 1 78 ? -16.825 5.622 -4.230 1.00 88.19 78 SER A O 1
ATOM 577 N N . ILE A 1 79 ? -16.204 3.460 -4.354 1.00 91.62 79 ILE A N 1
ATOM 578 C CA . ILE A 1 79 ? -14.994 3.677 -5.158 1.00 91.62 79 ILE A CA 1
ATOM 579 C C . ILE A 1 79 ? -15.186 3.063 -6.556 1.00 91.62 79 ILE A C 1
ATOM 581 O O . ILE A 1 79 ? -15.692 1.940 -6.665 1.00 91.62 79 ILE A O 1
ATOM 585 N N . PRO A 1 80 ? -14.799 3.769 -7.639 1.00 93.69 80 PRO A N 1
ATOM 586 C CA . PRO A 1 80 ? -14.778 3.199 -8.981 1.00 93.69 80 PRO A CA 1
ATOM 587 C C . PRO A 1 80 ? -13.936 1.920 -9.057 1.00 93.69 80 PRO A C 1
ATOM 589 O O . PRO A 1 80 ? -12.884 1.809 -8.432 1.00 93.69 80 PRO A O 1
ATOM 592 N N . GLN A 1 81 ? -14.385 0.956 -9.859 1.00 96.12 81 GLN A N 1
ATOM 593 C CA . GLN A 1 81 ? -13.640 -0.286 -10.072 1.00 96.12 81 GLN A CA 1
ATOM 594 C C . GLN A 1 81 ? -12.363 0.019 -10.869 1.00 96.12 81 GLN A C 1
ATOM 596 O O . GLN A 1 81 ? -12.431 0.675 -11.910 1.00 96.12 81 GLN A O 1
ATOM 601 N N . PHE A 1 82 ? -11.207 -0.457 -10.406 1.00 97.12 82 PHE A N 1
ATOM 602 C CA . PHE A 1 82 ? -9.892 -0.203 -11.002 1.00 97.12 82 PHE A CA 1
ATOM 603 C C . PHE A 1 82 ? -9.849 -0.616 -12.474 1.00 97.12 82 PHE A C 1
ATOM 605 O O . PHE A 1 82 ? -9.499 0.190 -13.335 1.00 97.12 82 PHE A O 1
ATOM 612 N N . GLY A 1 83 ? -10.269 -1.851 -12.773 1.00 97.12 83 GLY A N 1
ATOM 613 C CA . GLY A 1 83 ? -10.255 -2.377 -14.137 1.00 97.12 83 GLY A CA 1
ATOM 614 C C . GLY A 1 83 ? -11.134 -1.570 -15.093 1.00 97.12 83 GLY A C 1
ATOM 615 O O . GLY A 1 83 ? -10.707 -1.239 -16.193 1.00 97.12 83 GLY A O 1
ATOM 616 N N . ALA A 1 84 ? -12.322 -1.153 -14.644 1.00 96.19 84 ALA A N 1
ATOM 617 C CA . ALA A 1 84 ? -13.210 -0.302 -15.438 1.00 96.19 84 ALA A CA 1
ATOM 618 C C . ALA A 1 84 ? -12.658 1.122 -15.618 1.00 96.19 84 ALA A C 1
ATOM 620 O O . ALA A 1 84 ? -12.818 1.710 -16.683 1.00 96.19 84 ALA A O 1
ATOM 621 N N . SER A 1 85 ? -12.006 1.670 -14.589 1.00 95.38 85 SER A N 1
ATOM 622 C CA . SER A 1 85 ? -11.487 3.044 -14.597 1.00 95.38 85 SER A CA 1
ATOM 623 C C . SER A 1 85 ? -10.268 3.201 -15.505 1.00 95.38 85 SER A C 1
ATOM 625 O O . SER A 1 85 ? -10.111 4.240 -16.141 1.00 95.38 85 SER A O 1
ATOM 627 N N . TYR A 1 86 ? -9.421 2.170 -15.583 1.00 96.19 86 TYR A N 1
ATOM 628 C CA . TYR A 1 86 ? -8.179 2.191 -16.362 1.00 96.19 86 TYR A CA 1
ATOM 629 C C . TYR A 1 86 ? -8.210 1.314 -17.620 1.00 96.19 86 TYR A C 1
ATOM 631 O O . TYR A 1 86 ? -7.241 1.308 -18.373 1.00 96.19 86 TYR A O 1
ATOM 639 N N . GLY A 1 87 ? -9.302 0.585 -17.871 1.00 96.06 87 GLY A N 1
ATOM 640 C CA . GLY A 1 87 ? -9.408 -0.337 -19.007 1.00 96.06 87 GLY A CA 1
ATOM 641 C C . GLY A 1 87 ? -8.456 -1.533 -18.905 1.00 96.06 87 GLY A C 1
ATOM 642 O O . GLY A 1 87 ? -7.910 -1.966 -19.916 1.00 96.06 87 GLY A O 1
ATOM 643 N N . LEU A 1 88 ? -8.233 -2.032 -17.687 1.00 97.25 88 LEU A N 1
ATOM 644 C CA . LEU A 1 88 ? -7.297 -3.114 -17.367 1.00 97.25 88 LEU A CA 1
ATOM 645 C C . LEU A 1 88 ? -8.039 -4.326 -16.787 1.00 97.25 88 LEU A C 1
ATOM 647 O O . LEU A 1 88 ? -9.145 -4.210 -16.259 1.00 97.25 88 LEU A O 1
ATOM 651 N N . THR A 1 89 ? -7.391 -5.486 -16.823 1.00 98.12 89 THR A N 1
ATOM 652 C CA . THR A 1 89 ? -7.754 -6.703 -16.087 1.00 98.12 89 THR A CA 1
ATOM 653 C C . THR A 1 89 ? -6.734 -6.911 -14.960 1.00 98.12 89 THR A C 1
ATOM 655 O O . THR A 1 89 ? -5.709 -7.569 -15.166 1.00 98.12 89 THR A O 1
ATOM 658 N N . PRO A 1 90 ? -6.968 -6.313 -13.776 1.00 98.19 90 PRO A N 1
ATOM 659 C CA . PRO A 1 90 ? -5.978 -6.261 -12.708 1.00 98.19 90 PRO A CA 1
ATOM 660 C C . PRO A 1 90 ? -5.985 -7.494 -11.794 1.00 98.19 90 PRO A C 1
ATOM 662 O O . PRO A 1 90 ? -7.038 -7.957 -11.350 1.00 98.19 90 PRO A O 1
ATOM 665 N N . ALA A 1 91 ? -4.788 -7.939 -11.417 1.00 98.19 91 ALA A N 1
ATOM 666 C CA . ALA A 1 91 ? -4.546 -8.860 -10.314 1.00 98.19 91 ALA A CA 1
ATOM 667 C C . ALA A 1 91 ? -3.775 -8.179 -9.182 1.00 98.19 91 ALA A C 1
ATOM 669 O O . ALA A 1 91 ? -2.871 -7.377 -9.421 1.00 98.19 91 ALA A O 1
ATOM 670 N N . ALA A 1 92 ? -4.076 -8.560 -7.945 1.00 97.94 92 ALA A N 1
ATOM 671 C CA . ALA A 1 92 ? -3.264 -8.231 -6.783 1.00 97.94 92 ALA A CA 1
ATOM 672 C C . ALA A 1 92 ? -2.729 -9.510 -6.132 1.00 97.94 92 ALA A C 1
ATOM 674 O O . ALA A 1 92 ? -3.480 -10.448 -5.852 1.00 97.94 92 ALA A O 1
ATOM 675 N N . ILE A 1 93 ? -1.427 -9.529 -5.866 1.00 96.75 93 ILE A N 1
ATOM 676 C CA . ILE A 1 93 ? -0.727 -10.597 -5.160 1.00 96.75 93 ILE A CA 1
ATOM 677 C C . ILE A 1 93 ? -0.105 -9.950 -3.930 1.00 96.75 93 ILE A C 1
ATOM 679 O O . ILE A 1 93 ? 0.903 -9.265 -4.021 1.00 96.75 93 ILE A O 1
ATOM 683 N N . ALA A 1 94 ? -0.745 -10.120 -2.779 1.00 89.06 94 ALA A N 1
ATOM 684 C CA . ALA A 1 94 ? -0.265 -9.541 -1.533 1.00 89.06 94 ALA A CA 1
ATOM 685 C C . ALA A 1 94 ? -0.399 -10.557 -0.403 1.00 89.06 94 ALA A C 1
ATOM 687 O O . ALA A 1 94 ? -1.456 -11.165 -0.234 1.00 89.06 94 ALA A O 1
ATOM 688 N N . ALA A 1 95 ? 0.646 -10.711 0.399 1.00 84.81 95 ALA A N 1
ATOM 689 C CA . ALA A 1 95 ? 0.689 -11.472 1.638 1.00 84.81 95 ALA A CA 1
ATOM 690 C C . ALA A 1 95 ? -0.089 -10.757 2.749 1.00 84.81 95 ALA A C 1
ATOM 692 O O . ALA A 1 95 ? -0.773 -11.387 3.561 1.00 84.81 95 ALA A O 1
ATOM 693 N N . TYR A 1 96 ? 0.009 -9.425 2.777 1.00 85.50 96 TYR A N 1
ATOM 694 C CA . TYR A 1 96 ? -0.524 -8.608 3.857 1.00 85.50 96 TYR A CA 1
ATOM 695 C C . TYR A 1 96 ? -2.053 -8.434 3.740 1.00 85.50 96 TYR A C 1
ATOM 697 O O . TYR A 1 96 ? -2.533 -7.945 2.711 1.00 85.50 96 TYR A O 1
ATOM 705 N N . PRO A 1 97 ? -2.846 -8.788 4.777 1.00 87.38 97 PRO A N 1
ATOM 706 C CA . PRO A 1 97 ? -4.310 -8.769 4.708 1.00 87.38 97 PRO A CA 1
ATOM 707 C C . PRO A 1 97 ? -4.925 -7.420 4.316 1.00 87.38 97 PRO A C 1
ATOM 709 O O . PRO A 1 97 ? -5.919 -7.398 3.594 1.00 87.38 97 PRO A O 1
ATOM 712 N N . MET A 1 98 ? -4.331 -6.302 4.743 1.00 88.69 98 MET A N 1
ATOM 713 C CA . MET A 1 98 ? -4.831 -4.962 4.411 1.00 88.69 98 MET A CA 1
ATOM 714 C C . MET A 1 98 ? -4.826 -4.711 2.899 1.00 88.69 98 MET A C 1
ATOM 716 O O . MET A 1 98 ? -5.833 -4.275 2.348 1.00 88.69 98 MET A O 1
ATOM 720 N N . TYR A 1 99 ? -3.731 -5.052 2.213 1.00 90.94 99 TYR A N 1
ATOM 721 C CA . TYR A 1 99 ? -3.610 -4.861 0.767 1.00 90.94 99 TYR A CA 1
ATOM 722 C C . TYR A 1 99 ? -4.530 -5.784 -0.027 1.00 90.94 99 TYR A C 1
ATOM 724 O O . TYR A 1 99 ? -5.065 -5.371 -1.052 1.00 90.94 99 TYR A O 1
ATOM 732 N N . ARG A 1 100 ? -4.807 -6.991 0.483 1.00 92.19 100 ARG A N 1
ATOM 733 C CA . ARG A 1 100 ? -5.859 -7.856 -0.075 1.00 92.19 100 ARG A CA 1
ATOM 734 C C . ARG A 1 100 ? -7.230 -7.183 0.012 1.00 92.19 100 ARG A C 1
ATOM 736 O O . ARG A 1 100 ? -7.966 -7.182 -0.969 1.00 92.19 100 ARG A O 1
ATOM 743 N N . GLY A 1 101 ? -7.554 -6.591 1.163 1.00 92.56 101 GLY A N 1
ATOM 744 C CA . GLY A 1 101 ? -8.812 -5.870 1.367 1.00 92.56 101 GLY A CA 1
ATOM 745 C C . GLY A 1 101 ? -8.953 -4.649 0.456 1.00 92.56 101 GLY A C 1
ATOM 746 O O . GLY A 1 101 ? -9.996 -4.474 -0.168 1.00 92.56 101 GLY A O 1
ATOM 747 N N . LEU A 1 102 ? -7.895 -3.840 0.321 1.00 93.75 102 LEU A N 1
ATOM 748 C CA . LEU A 1 102 ? -7.878 -2.678 -0.576 1.00 93.75 102 LEU A CA 1
ATOM 749 C C . LEU A 1 102 ? -8.019 -3.085 -2.047 1.00 93.75 102 LEU A C 1
ATOM 751 O O . LEU A 1 102 ? -8.823 -2.498 -2.767 1.00 93.75 102 LEU A O 1
ATOM 755 N N . ALA A 1 103 ? -7.301 -4.123 -2.479 1.00 95.75 103 ALA A N 1
ATOM 756 C CA . ALA A 1 103 ? -7.404 -4.654 -3.834 1.00 95.75 103 ALA A CA 1
ATOM 757 C C . ALA A 1 103 ? -8.825 -5.153 -4.153 1.00 95.75 103 ALA A C 1
ATOM 759 O O . ALA A 1 103 ? -9.365 -4.836 -5.211 1.00 95.75 103 ALA A O 1
ATOM 760 N N . GLN A 1 104 ? -9.465 -5.869 -3.221 1.00 94.81 104 GLN A N 1
ATOM 761 C CA . GLN A 1 104 ? -10.863 -6.295 -3.364 1.00 94.81 104 GLN A CA 1
ATOM 762 C C . GLN A 1 104 ? -11.828 -5.110 -3.414 1.00 94.81 104 GLN A C 1
ATOM 764 O O . GLN A 1 104 ? -12.752 -5.111 -4.224 1.00 94.81 104 GLN A O 1
ATOM 769 N N . LEU A 1 105 ? -11.610 -4.095 -2.574 1.00 94.75 105 LEU A N 1
ATOM 770 C CA . LEU A 1 105 ? -12.453 -2.901 -2.518 1.00 94.75 105 LEU A CA 1
ATOM 771 C C . LEU A 1 105 ? -12.491 -2.164 -3.864 1.00 94.75 105 LEU A C 1
ATOM 773 O O . LEU A 1 105 ? -13.545 -1.671 -4.261 1.00 94.75 105 LEU A O 1
ATOM 777 N N . VAL A 1 106 ? -11.363 -2.128 -4.579 1.00 95.94 106 VAL A N 1
ATOM 778 C CA . VAL A 1 106 ? -11.264 -1.514 -5.913 1.00 95.94 106 VAL A CA 1
ATOM 779 C C . VAL A 1 106 ? -11.483 -2.510 -7.060 1.00 95.94 106 VAL A C 1
ATOM 781 O O . VAL A 1 106 ? -11.286 -2.155 -8.219 1.00 95.94 106 VAL A O 1
ATOM 784 N N . GLY A 1 107 ? -11.921 -3.740 -6.775 1.00 96.19 107 GLY A N 1
ATOM 785 C CA . GLY A 1 107 ? -12.345 -4.703 -7.797 1.00 96.19 107 GLY A CA 1
ATOM 786 C C . GLY A 1 107 ? -11.224 -5.448 -8.520 1.00 96.19 107 GLY A C 1
ATOM 787 O O . GLY A 1 107 ? -11.405 -5.831 -9.674 1.00 96.19 107 GLY A O 1
ATOM 788 N N . MET A 1 108 ? -10.061 -5.628 -7.894 1.00 98.00 108 MET A N 1
ATOM 789 C CA . MET A 1 108 ? -8.984 -6.462 -8.440 1.00 98.00 108 MET A CA 1
ATOM 790 C C . MET A 1 108 ? -9.181 -7.933 -8.068 1.00 98.00 108 MET A C 1
ATOM 792 O O . MET A 1 108 ? -9.646 -8.251 -6.970 1.00 98.00 108 MET A O 1
ATOM 796 N N . ASP A 1 109 ? -8.739 -8.838 -8.942 1.00 97.62 109 ASP A N 1
ATOM 797 C CA . ASP A 1 109 ? -8.658 -10.259 -8.607 1.00 97.62 109 ASP A CA 1
ATOM 798 C C . ASP A 1 109 ? -7.504 -10.483 -7.622 1.00 97.62 109 ASP A C 1
ATOM 800 O O . ASP A 1 109 ? -6.331 -10.327 -7.964 1.00 97.62 109 ASP A O 1
ATOM 804 N N . VAL A 1 110 ? -7.818 -10.883 -6.389 1.00 97.06 110 VAL A N 1
ATOM 805 C CA . VAL A 1 110 ? -6.788 -11.226 -5.400 1.00 97.06 110 VAL A CA 1
ATOM 806 C C . VAL A 1 110 ? -6.361 -12.677 -5.570 1.00 97.06 110 VAL A C 1
ATOM 808 O O . VAL A 1 110 ? -7.146 -13.599 -5.341 1.00 97.06 110 VAL A O 1
ATOM 811 N N . ILE A 1 111 ? -5.092 -12.883 -5.918 1.00 96.31 111 ILE A N 1
ATOM 812 C CA . ILE A 1 111 ? -4.499 -14.215 -6.034 1.00 96.31 111 ILE A CA 1
ATOM 813 C C . ILE A 1 111 ? -3.835 -14.574 -4.704 1.00 96.31 111 ILE A C 1
ATOM 815 O O . ILE A 1 111 ? -3.006 -13.834 -4.170 1.00 96.31 111 ILE A O 1
ATOM 819 N N . SER A 1 112 ? -4.226 -15.718 -4.145 1.00 93.56 112 SER A N 1
ATOM 820 C CA . SER A 1 112 ? -3.721 -16.169 -2.847 1.00 93.56 112 SER A CA 1
ATOM 821 C C . SER A 1 112 ? -2.256 -16.602 -2.931 1.00 93.56 112 SER A C 1
ATOM 823 O O . SER A 1 112 ? -1.843 -17.271 -3.875 1.00 93.56 112 SER A O 1
ATOM 825 N N . CYS A 1 113 ? -1.496 -16.249 -1.901 1.00 94.38 113 CYS A N 1
ATOM 826 C CA . CYS A 1 113 ? -0.093 -16.596 -1.699 1.00 94.38 113 CYS A CA 1
ATOM 827 C C . CYS A 1 113 ? 0.173 -16.783 -0.198 1.00 94.38 113 CYS A C 1
ATOM 829 O O . CYS A 1 113 ? -0.637 -16.381 0.649 1.00 94.38 113 CYS A O 1
ATOM 831 N N . GLU A 1 114 ? 1.304 -17.402 0.132 1.00 94.12 114 GLU A N 1
ATOM 832 C CA . GLU A 1 114 ? 1.779 -17.481 1.516 1.00 94.12 114 GLU A CA 1
ATOM 833 C C . GLU A 1 114 ? 2.311 -16.113 1.969 1.00 94.12 114 GLU A C 1
ATOM 835 O O . GLU A 1 114 ? 2.350 -15.151 1.207 1.00 94.12 114 GLU A O 1
ATOM 840 N N . SER A 1 115 ? 2.716 -16.000 3.231 1.00 90.75 115 SER A N 1
ATOM 841 C CA . SER A 1 115 ? 3.094 -14.721 3.837 1.00 90.75 115 SER A CA 1
ATOM 842 C C . SER A 1 115 ? 4.517 -14.237 3.510 1.00 90.75 115 SER A C 1
ATOM 844 O O . SER A 1 115 ? 5.041 -13.407 4.250 1.00 90.75 115 SER A O 1
ATOM 846 N N . THR A 1 116 ? 5.168 -14.770 2.472 1.00 93.38 116 THR A N 1
ATOM 847 C CA . THR A 1 116 ? 6.538 -14.384 2.083 1.00 93.38 116 THR A CA 1
ATOM 848 C C . THR A 1 116 ? 6.564 -13.796 0.680 1.00 93.38 116 THR A C 1
ATOM 850 O O . THR A 1 116 ? 5.766 -14.182 -0.179 1.00 93.38 116 THR A O 1
ATOM 853 N N . PHE A 1 117 ? 7.508 -12.889 0.431 1.00 95.00 117 PHE A N 1
ATOM 854 C CA . PHE A 1 117 ? 7.634 -12.230 -0.865 1.00 95.00 117 PHE A CA 1
ATOM 855 C C . PHE A 1 117 ? 8.011 -13.222 -1.975 1.00 95.00 117 PHE A C 1
ATOM 857 O O . PHE A 1 117 ? 7.503 -13.144 -3.086 1.00 95.00 117 PHE A O 1
ATOM 864 N N . GLU A 1 118 ? 8.796 -14.257 -1.676 1.00 95.75 118 GLU A N 1
ATOM 865 C CA . GLU A 1 118 ? 9.107 -15.328 -2.628 1.00 95.75 118 GLU A CA 1
ATOM 866 C C . GLU A 1 118 ? 7.865 -16.124 -3.038 1.00 95.75 118 GLU A C 1
ATOM 868 O O . GLU A 1 118 ? 7.782 -16.610 -4.169 1.00 95.75 118 GLU A O 1
ATOM 873 N N . SER A 1 119 ? 6.890 -16.266 -2.134 1.00 96.12 119 SER A N 1
ATOM 874 C CA . SER A 1 119 ? 5.597 -16.866 -2.463 1.00 96.12 119 SER A CA 1
ATOM 875 C C . SER A 1 119 ? 4.813 -15.968 -3.421 1.00 96.12 119 SER A C 1
ATOM 877 O O . SER A 1 119 ? 4.287 -16.463 -4.421 1.00 96.12 119 SER A O 1
ATOM 879 N N . GLU A 1 120 ? 4.806 -14.650 -3.189 1.00 96.75 120 GLU A N 1
ATOM 880 C CA . GLU A 1 120 ? 4.210 -13.672 -4.108 1.00 96.75 120 GLU A CA 1
ATOM 881 C C . GLU A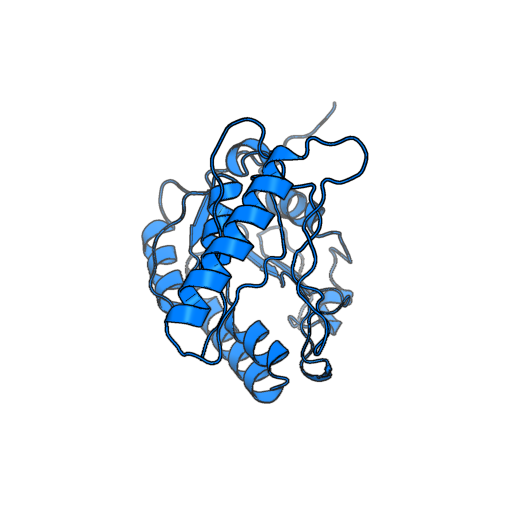 1 120 ? 4.853 -13.740 -5.503 1.00 96.75 120 GLU A C 1
ATOM 883 O O . GLU A 1 120 ? 4.143 -13.862 -6.501 1.00 96.75 120 GLU A O 1
ATOM 888 N N . LEU A 1 121 ? 6.188 -13.771 -5.590 1.00 97.50 121 LEU A N 1
ATOM 889 C CA . LEU A 1 121 ? 6.928 -13.869 -6.858 1.00 97.50 121 LEU A CA 1
ATOM 890 C C . LEU A 1 121 ? 6.662 -15.183 -7.603 1.00 97.50 121 LEU A C 1
ATOM 892 O O . LEU A 1 121 ? 6.546 -15.204 -8.831 1.00 97.50 121 LEU A O 1
ATOM 896 N N . ARG A 1 122 ? 6.541 -16.299 -6.876 1.00 97.50 122 ARG A N 1
ATOM 897 C CA . ARG A 1 122 ? 6.191 -17.601 -7.461 1.00 97.50 122 ARG A CA 1
ATOM 898 C C . ARG A 1 122 ? 4.796 -17.565 -8.079 1.00 97.50 122 ARG A C 1
ATOM 900 O O . ARG A 1 122 ? 4.608 -18.055 -9.193 1.00 97.50 122 ARG A O 1
ATOM 907 N N . VAL A 1 123 ? 3.833 -16.976 -7.369 1.00 97.25 123 VAL A N 1
ATOM 908 C CA . VAL A 1 123 ? 2.457 -16.800 -7.849 1.00 97.25 123 VAL A CA 1
ATOM 909 C C . VAL A 1 123 ? 2.411 -15.836 -9.031 1.00 97.25 123 VAL A C 1
ATOM 911 O O . VAL A 1 123 ? 1.723 -16.135 -10.007 1.00 97.25 123 VAL A O 1
ATOM 914 N N . LEU A 1 124 ? 3.185 -14.746 -8.997 1.00 97.75 124 LEU A N 1
ATOM 915 C CA . LEU A 1 124 ? 3.340 -13.825 -10.123 1.00 97.75 124 LEU A CA 1
ATOM 916 C C . LEU A 1 124 ? 3.791 -14.590 -11.361 1.00 97.75 124 LEU A C 1
ATOM 918 O O . LEU A 1 124 ? 3.080 -14.606 -12.358 1.00 97.75 124 LEU A O 1
ATOM 922 N N . LYS A 1 125 ? 4.921 -15.298 -11.277 1.00 97.62 125 LYS A N 1
ATOM 923 C CA . LYS A 1 125 ? 5.478 -16.063 -12.399 1.00 97.62 125 LYS A CA 1
ATOM 924 C C . LYS A 1 125 ? 4.493 -17.092 -12.959 1.00 97.62 125 LYS A C 1
ATOM 926 O O . LYS A 1 125 ? 4.419 -17.262 -14.171 1.00 97.62 125 LYS A O 1
ATOM 931 N N . ALA A 1 126 ? 3.727 -17.762 -12.097 1.00 97.19 126 ALA A N 1
ATOM 932 C CA . ALA A 1 126 ? 2.736 -18.754 -12.512 1.00 97.19 126 ALA A CA 1
ATOM 933 C C . ALA A 1 126 ? 1.516 -18.150 -13.233 1.00 97.19 126 ALA A C 1
ATOM 935 O O . ALA A 1 126 ? 0.869 -18.852 -14.004 1.00 97.19 126 ALA A O 1
ATOM 936 N N . ASN A 1 127 ? 1.200 -16.875 -12.985 1.00 97.12 127 ASN A N 1
ATOM 937 C CA . ASN A 1 127 ? 0.031 -16.192 -13.550 1.00 97.12 127 ASN A CA 1
ATOM 938 C C . ASN A 1 127 ? 0.390 -15.113 -14.580 1.00 97.12 127 ASN A C 1
ATOM 940 O O . ASN A 1 127 ? -0.517 -14.535 -15.172 1.00 97.12 127 ASN A O 1
ATOM 944 N N . TYR A 1 128 ? 1.682 -14.847 -14.791 1.00 96.94 128 TYR A N 1
ATOM 945 C CA . TYR A 1 128 ? 2.173 -13.728 -15.594 1.00 96.94 128 TYR A CA 1
ATOM 946 C C . TYR A 1 128 ? 1.694 -13.779 -17.048 1.00 96.94 128 TYR A C 1
ATOM 948 O O . TYR A 1 128 ? 1.320 -12.763 -17.624 1.00 96.94 128 TYR A O 1
ATOM 956 N N . VAL A 1 129 ? 1.665 -14.980 -17.630 1.00 93.06 129 VAL A N 1
ATOM 957 C CA . VAL A 1 129 ? 1.105 -15.211 -18.962 1.00 93.06 129 VAL A CA 1
ATOM 958 C C . VAL A 1 129 ? -0.354 -15.615 -18.816 1.00 93.06 129 VAL A C 1
ATOM 960 O O . VAL A 1 129 ? -0.660 -16.653 -18.228 1.00 93.06 129 VAL A O 1
ATOM 963 N N . GLY A 1 130 ? -1.261 -14.834 -19.399 1.00 91.38 130 GLY A N 1
ATOM 964 C CA . GLY A 1 130 ? -2.668 -15.201 -19.464 1.00 91.38 130 GLY A CA 1
ATOM 965 C C . GLY A 1 130 ? -3.600 -14.004 -19.419 1.00 91.38 130 GLY A C 1
ATOM 966 O O . GLY A 1 130 ? -3.524 -13.114 -20.257 1.00 91.38 130 GLY A O 1
ATOM 967 N N . LYS A 1 131 ? -4.542 -14.043 -18.474 1.00 94.25 131 LYS A N 1
ATOM 968 C CA . LYS A 1 131 ? -5.729 -13.177 -18.470 1.00 94.25 131 LYS A CA 1
ATOM 969 C C . LYS A 1 131 ? -5.492 -11.754 -17.955 1.00 94.25 131 LYS A C 1
ATOM 971 O O . LYS A 1 131 ? -6.338 -10.899 -18.181 1.00 94.25 131 LYS A O 1
ATOM 976 N N . PHE A 1 132 ? -4.416 -11.530 -17.208 1.00 98.06 132 PHE A N 1
ATOM 977 C CA . PHE A 1 132 ? -4.159 -10.267 -16.523 1.00 98.06 132 PHE A CA 1
ATOM 978 C C . PHE A 1 132 ? -3.179 -9.415 -17.316 1.00 98.06 132 PHE A C 1
ATOM 980 O O . PHE A 1 132 ? -2.192 -9.933 -17.831 1.00 98.06 1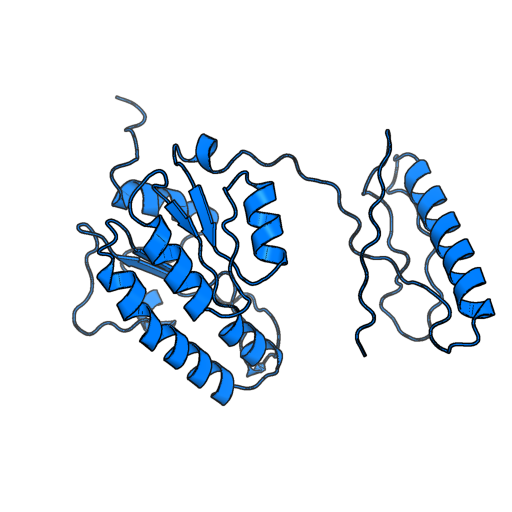32 PHE A O 1
ATOM 987 N N . ASP A 1 133 ? -3.425 -8.110 -17.363 1.00 97.00 133 ASP A N 1
ATOM 988 C CA . ASP A 1 133 ? -2.527 -7.127 -17.980 1.00 97.00 133 ASP A CA 1
ATOM 989 C C . ASP A 1 133 ? -2.007 -6.082 -16.975 1.00 97.00 133 ASP A C 1
ATOM 991 O O . ASP A 1 133 ? -1.312 -5.141 -17.352 1.00 97.00 133 ASP A O 1
ATOM 995 N N . TYR A 1 134 ? -2.309 -6.269 -15.686 1.00 98.19 134 TYR A N 1
ATOM 996 C CA . TYR A 1 134 ? -1.773 -5.480 -14.583 1.00 98.19 134 TYR A CA 1
ATOM 997 C C . TYR A 1 134 ? -1.620 -6.343 -13.328 1.00 98.19 134 TYR A C 1
ATOM 999 O O . TYR A 1 134 ? -2.558 -7.037 -12.931 1.00 98.19 134 TYR A O 1
ATOM 1007 N N . PHE A 1 135 ? -0.459 -6.257 -12.678 1.00 98.31 135 PHE A N 1
ATOM 1008 C CA . PHE A 1 135 ? -0.166 -6.944 -11.422 1.00 98.31 135 PHE A CA 1
ATOM 1009 C C . PHE A 1 135 ? 0.282 -5.938 -10.360 1.00 98.31 135 PHE A C 1
ATOM 1011 O O . PHE A 1 135 ? 1.235 -5.193 -10.573 1.00 98.31 135 PHE A O 1
ATOM 1018 N N . PHE A 1 136 ? -0.379 -5.956 -9.203 1.00 97.62 136 PHE A N 1
ATOM 1019 C CA . PHE A 1 136 ? 0.047 -5.248 -7.997 1.00 97.62 136 PHE A CA 1
ATOM 1020 C C . PHE A 1 136 ? 0.665 -6.228 -6.998 1.00 97.62 136 PHE A C 1
ATOM 1022 O O . PHE A 1 136 ? 0.063 -7.261 -6.696 1.00 97.62 136 PHE A O 1
ATOM 1029 N N . ILE A 1 137 ? 1.843 -5.889 -6.476 1.00 96.00 137 ILE A N 1
ATOM 1030 C CA . ILE A 1 137 ? 2.589 -6.672 -5.484 1.00 96.00 137 ILE A CA 1
ATOM 1031 C C . ILE A 1 137 ? 3.130 -5.705 -4.431 1.00 96.00 137 ILE A C 1
ATOM 1033 O O . ILE A 1 137 ? 3.477 -4.574 -4.770 1.00 96.00 137 ILE A O 1
ATOM 1037 N N . HIS A 1 138 ? 3.191 -6.119 -3.163 1.00 94.00 138 HIS A N 1
ATOM 1038 C CA . HIS A 1 138 ? 3.529 -5.225 -2.057 1.00 94.00 138 HIS A CA 1
ATOM 1039 C C . HIS A 1 138 ? 4.568 -5.824 -1.102 1.00 94.00 138 HIS A C 1
ATOM 1041 O O . HIS A 1 138 ? 4.323 -6.834 -0.443 1.00 94.00 138 HIS A O 1
ATOM 1047 N N . TYR A 1 139 ? 5.679 -5.114 -0.910 1.00 94.38 139 TYR A N 1
ATOM 1048 C CA . TYR A 1 139 ? 6.751 -5.507 0.001 1.00 94.38 139 TYR A CA 1
ATOM 1049 C C . TYR A 1 139 ? 6.699 -4.728 1.332 1.00 94.38 139 TYR A C 1
ATOM 1051 O O . TYR A 1 139 ? 7.073 -3.561 1.393 1.00 94.38 139 TYR A O 1
ATOM 1059 N N . LYS A 1 140 ? 6.262 -5.373 2.430 1.00 91.94 140 LYS A N 1
ATOM 1060 C CA . LYS A 1 140 ? 6.043 -4.713 3.746 1.00 91.94 140 LYS A CA 1
ATOM 1061 C C . LYS A 1 140 ? 7.304 -4.539 4.602 1.00 91.94 140 LYS A C 1
ATOM 1063 O O . LYS A 1 140 ? 7.342 -3.658 5.457 1.00 91.94 140 LYS A O 1
ATOM 1068 N N . LEU A 1 141 ? 8.312 -5.398 4.447 1.00 94.56 141 LEU A N 1
ATOM 1069 C CA . LEU A 1 141 ? 9.347 -5.579 5.479 1.00 94.56 141 LEU A CA 1
ATOM 1070 C C . LEU A 1 141 ? 10.213 -4.331 5.719 1.00 94.56 141 LEU A C 1
ATOM 1072 O O . LEU A 1 141 ? 10.621 -4.092 6.854 1.00 94.56 141 LEU A O 1
ATOM 1076 N N . ALA A 1 142 ? 10.458 -3.523 4.684 1.00 95.50 142 ALA A N 1
ATOM 1077 C CA . ALA A 1 142 ? 11.213 -2.274 4.816 1.00 95.50 142 ALA A CA 1
ATOM 1078 C C . ALA A 1 142 ? 10.469 -1.213 5.645 1.00 95.50 142 ALA A C 1
ATOM 1080 O O . ALA A 1 142 ? 11.099 -0.432 6.358 1.00 95.50 142 ALA A O 1
ATOM 1081 N N . ASP A 1 143 ? 9.138 -1.190 5.570 1.00 95.50 143 ASP A N 1
ATOM 1082 C CA . ASP A 1 143 ? 8.316 -0.279 6.360 1.00 95.50 143 ASP A CA 1
ATOM 1083 C C . ASP A 1 143 ? 8.306 -0.684 7.839 1.00 95.50 143 ASP A C 1
ATOM 1085 O O . ASP A 1 143 ? 8.591 0.146 8.694 1.00 95.50 143 ASP A O 1
ATOM 1089 N N . SER A 1 144 ? 8.122 -1.978 8.136 1.00 95.00 144 SER A N 1
ATOM 1090 C CA . SER A 1 144 ? 8.169 -2.487 9.518 1.00 95.00 144 SER A CA 1
ATOM 1091 C C . SER A 1 144 ? 9.488 -2.166 10.229 1.00 95.00 144 SER A C 1
ATOM 1093 O O . SER A 1 144 ? 9.469 -1.694 11.358 1.00 95.00 144 SER A O 1
ATOM 1095 N N . ALA A 1 145 ? 10.630 -2.328 9.554 1.00 97.38 145 ALA A N 1
ATOM 1096 C CA . ALA A 1 145 ? 11.920 -1.929 10.120 1.00 97.38 145 ALA A CA 1
ATOM 1097 C C . ALA A 1 145 ? 12.022 -0.407 10.360 1.00 97.38 145 ALA A C 1
ATOM 1099 O O . ALA A 1 145 ? 12.657 0.039 11.314 1.00 97.38 145 ALA A O 1
ATOM 1100 N N . GLY A 1 146 ? 11.381 0.398 9.504 1.00 97.50 146 GLY A N 1
ATOM 1101 C CA . GLY A 1 146 ? 11.266 1.842 9.689 1.00 97.50 146 GLY A CA 1
ATOM 1102 C C . GLY A 1 146 ? 10.430 2.218 10.913 1.00 97.50 146 GLY A C 1
ATOM 1103 O O . GLY A 1 146 ? 10.869 3.057 11.694 1.00 97.50 146 GLY A O 1
ATOM 1104 N N . GLU A 1 147 ? 9.267 1.589 11.102 1.00 96.94 147 GLU A N 1
ATOM 1105 C CA . GLU A 1 147 ? 8.404 1.774 12.281 1.00 96.94 147 GLU A CA 1
ATOM 1106 C C . GLU A 1 147 ? 9.129 1.379 13.580 1.00 96.94 147 GLU A C 1
ATOM 1108 O O . GLU A 1 147 ? 9.026 2.086 14.579 1.00 96.94 147 GLU A O 1
ATOM 1113 N N . ASP A 1 148 ? 9.941 0.318 13.547 1.00 97.12 148 ASP A N 1
ATOM 1114 C CA . ASP A 1 148 ? 10.748 -0.140 14.688 1.00 97.12 148 ASP A CA 1
ATOM 1115 C C . ASP A 1 148 ? 11.966 0.764 14.983 1.00 97.12 148 ASP A C 1
ATOM 1117 O O . ASP A 1 148 ? 12.669 0.574 15.976 1.00 97.12 148 ASP A O 1
ATOM 1121 N N . GLY A 1 149 ? 12.240 1.758 14.129 1.00 97.69 149 GLY A N 1
ATOM 1122 C CA . GLY A 1 149 ? 13.413 2.628 14.232 1.00 97.69 149 GLY A CA 1
ATOM 1123 C C . GLY A 1 149 ? 14.749 1.946 13.914 1.00 97.69 149 GLY A C 1
ATOM 1124 O O . GLY A 1 149 ? 15.813 2.525 14.141 1.00 97.69 149 GLY A O 1
ATOM 1125 N N . ASP A 1 150 ? 14.714 0.738 13.352 1.00 98.25 150 ASP A N 1
ATOM 1126 C CA . ASP A 1 150 ? 15.894 -0.060 13.036 1.00 98.25 150 ASP A CA 1
ATOM 1127 C C . ASP A 1 150 ? 16.407 0.271 11.626 1.00 98.25 150 ASP A C 1
ATOM 1129 O O . ASP A 1 150 ? 15.973 -0.275 10.607 1.00 98.25 150 ASP A O 1
ATOM 1133 N N . PHE A 1 151 ? 17.343 1.219 11.569 1.00 98.19 151 PHE A N 1
ATOM 1134 C CA . PHE A 1 151 ? 17.948 1.677 10.319 1.00 98.19 151 PHE A CA 1
ATOM 1135 C C . PHE A 1 151 ? 18.695 0.562 9.569 1.00 98.19 151 PHE A C 1
ATOM 1137 O O . PHE A 1 151 ? 18.525 0.425 8.357 1.00 98.19 151 PHE A O 1
ATOM 1144 N N . GLU A 1 152 ? 19.478 -0.255 10.276 1.00 98.50 152 GLU A N 1
ATOM 1145 C CA . GLU A 1 152 ? 20.280 -1.324 9.668 1.00 98.50 152 GLU A CA 1
ATOM 1146 C C . GLU A 1 152 ? 19.385 -2.437 9.116 1.00 98.50 152 GLU A C 1
ATOM 1148 O O . GLU A 1 152 ? 19.585 -2.922 8.000 1.00 98.50 152 GLU A O 1
ATOM 1153 N N . MET A 1 153 ? 18.334 -2.804 9.856 1.00 98.50 153 MET A N 1
ATOM 1154 C CA . MET A 1 153 ? 17.341 -3.748 9.355 1.00 98.50 153 MET A CA 1
ATOM 1155 C C . MET A 1 153 ? 16.613 -3.191 8.134 1.00 98.50 153 MET A C 1
ATOM 1157 O O . MET A 1 153 ? 16.376 -3.931 7.179 1.00 98.50 153 MET A O 1
ATOM 1161 N N . LYS A 1 154 ? 16.291 -1.892 8.116 1.00 98.38 154 LYS A N 1
ATOM 1162 C CA . LYS A 1 154 ? 15.644 -1.267 6.961 1.00 98.38 154 LYS A CA 1
ATOM 1163 C C . LYS A 1 154 ? 16.518 -1.346 5.708 1.00 98.38 154 LYS A C 1
ATOM 1165 O O . LYS A 1 154 ? 15.996 -1.704 4.653 1.00 98.38 154 LYS A O 1
ATOM 1170 N N . ILE A 1 155 ? 17.827 -1.090 5.824 1.00 98.25 155 ILE A N 1
ATOM 1171 C CA . ILE A 1 155 ? 18.789 -1.291 4.725 1.00 98.25 155 ILE A CA 1
ATOM 1172 C C . ILE A 1 155 ? 18.745 -2.742 4.251 1.00 98.25 155 ILE A C 1
ATOM 1174 O O . ILE A 1 155 ? 18.458 -2.994 3.083 1.00 98.25 155 ILE A O 1
ATOM 1178 N N . LYS A 1 156 ? 18.926 -3.700 5.166 1.00 98.50 156 LYS A N 1
ATOM 1179 C CA . LYS A 1 156 ? 18.930 -5.129 4.833 1.00 98.50 156 LYS A CA 1
ATOM 1180 C C . LYS A 1 156 ? 17.651 -5.564 4.111 1.00 98.50 156 LYS A C 1
ATOM 1182 O O . LYS A 1 156 ? 17.704 -6.367 3.185 1.00 98.50 156 LYS A O 1
ATOM 1187 N N . LYS A 1 157 ? 16.490 -5.041 4.518 1.00 97.94 157 LYS A N 1
ATOM 1188 C CA . LYS A 1 157 ? 15.207 -5.340 3.870 1.00 97.94 157 LYS A CA 1
ATOM 1189 C C . LYS A 1 157 ? 15.062 -4.711 2.492 1.00 97.94 157 LYS A C 1
ATOM 1191 O O . LYS A 1 157 ? 14.400 -5.316 1.653 1.00 97.94 157 LYS A O 1
AT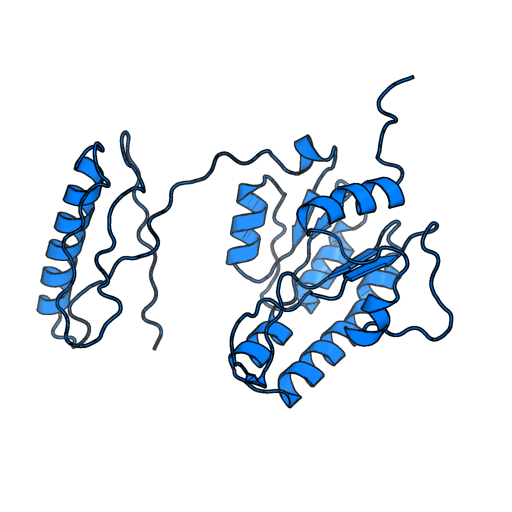OM 1196 N N . LEU A 1 158 ? 15.672 -3.560 2.232 1.00 97.75 158 LEU A N 1
ATOM 1197 C CA . LEU A 1 158 ? 15.732 -2.987 0.886 1.00 97.75 158 LEU A CA 1
ATOM 1198 C C . LEU A 1 158 ? 16.692 -3.771 -0.022 1.00 97.75 158 LEU A C 1
ATOM 1200 O O . LEU A 1 158 ? 16.347 -4.018 -1.170 1.00 97.75 158 LEU A O 1
ATOM 1204 N N . GLU A 1 159 ? 17.836 -4.227 0.491 1.00 98.19 159 GLU A N 1
ATOM 1205 C CA . GLU A 1 159 ? 18.772 -5.090 -0.252 1.00 98.19 159 GLU A CA 1
ATOM 1206 C C . GLU A 1 159 ? 18.153 -6.457 -0.593 1.00 98.19 159 GLU A C 1
ATOM 1208 O O . GLU A 1 159 ? 18.318 -6.966 -1.699 1.00 98.19 159 GLU A O 1
ATOM 1213 N N . GLU A 1 160 ? 17.387 -7.039 0.336 1.00 97.31 160 GLU A N 1
ATOM 1214 C CA . GLU A 1 160 ? 16.603 -8.260 0.101 1.00 97.31 160 GLU A CA 1
ATOM 1215 C C . GLU A 1 160 ? 15.573 -8.052 -1.022 1.00 97.31 160 GLU A C 1
ATOM 1217 O O . GLU A 1 160 ? 15.463 -8.881 -1.923 1.00 97.31 160 GLU A O 1
ATOM 1222 N N . PHE A 1 161 ? 14.868 -6.914 -1.021 1.00 97.00 161 PHE A N 1
ATOM 1223 C CA . PHE A 1 161 ? 13.954 -6.552 -2.106 1.00 97.00 161 PHE A CA 1
ATOM 1224 C C . PHE A 1 161 ? 14.678 -6.362 -3.448 1.00 97.00 161 PHE A C 1
ATOM 1226 O O . PHE A 1 161 ? 14.199 -6.863 -4.465 1.00 97.00 161 PHE A O 1
ATOM 1233 N N . ASP A 1 162 ? 15.836 -5.696 -3.458 1.00 97.44 162 ASP A N 1
ATOM 1234 C CA . ASP A 1 162 ? 16.647 -5.485 -4.664 1.00 97.44 162 ASP A CA 1
ATOM 1235 C C . ASP A 1 162 ? 17.068 -6.817 -5.305 1.00 97.44 162 ASP A C 1
ATOM 1237 O O . ASP A 1 162 ? 16.862 -7.024 -6.502 1.00 97.44 162 ASP A O 1
ATOM 1241 N N . ALA A 1 163 ? 17.517 -7.786 -4.500 1.00 97.06 163 ALA A N 1
ATOM 1242 C CA . ALA A 1 163 ? 17.861 -9.128 -4.978 1.00 97.06 163 ALA A CA 1
ATOM 1243 C C . ALA A 1 163 ? 16.672 -9.860 -5.635 1.00 97.06 163 ALA A C 1
ATOM 1245 O O . ALA A 1 163 ? 16.850 -10.698 -6.521 1.00 97.06 163 ALA A O 1
ATOM 1246 N N . HIS A 1 164 ? 15.440 -9.542 -5.234 1.00 96.56 164 HIS A N 1
ATOM 1247 C CA . HIS A 1 164 ? 14.235 -10.102 -5.835 1.00 96.56 164 HIS A CA 1
ATOM 1248 C C . HIS A 1 164 ? 13.808 -9.421 -7.144 1.00 96.56 164 HIS A C 1
ATOM 1250 O O . HIS A 1 164 ? 13.043 -10.021 -7.909 1.00 96.56 164 HIS A O 1
ATOM 1256 N N . LEU A 1 165 ? 14.301 -8.214 -7.454 1.00 95.88 165 LEU A N 1
ATOM 1257 C CA . LEU A 1 165 ? 13.950 -7.500 -8.689 1.00 95.88 165 LEU A CA 1
ATOM 1258 C C . LEU A 1 165 ? 14.374 -8.263 -9.949 1.00 95.88 165 LEU A C 1
ATOM 1260 O O . LEU A 1 165 ? 13.709 -8.147 -10.982 1.00 95.88 165 LEU A O 1
ATOM 1264 N N . GLU A 1 166 ? 15.414 -9.099 -9.881 1.00 95.81 166 GLU A N 1
ATOM 1265 C CA . GLU A 1 166 ? 15.807 -9.964 -11.001 1.00 95.81 166 GLU A CA 1
ATOM 1266 C C . GLU A 1 166 ? 14.673 -10.928 -11.386 1.00 95.81 166 GLU A C 1
ATOM 1268 O O . GLU A 1 166 ? 14.378 -11.109 -12.566 1.00 95.81 166 GLU A O 1
ATOM 1273 N N . CYS A 1 167 ? 13.946 -11.476 -10.405 1.00 96.62 167 CYS A N 1
ATOM 1274 C CA . CYS A 1 167 ? 12.815 -12.369 -10.672 1.00 96.62 167 CYS A CA 1
ATOM 1275 C C . CYS A 1 167 ? 11.670 -11.660 -11.407 1.00 96.62 167 CYS A C 1
ATOM 1277 O O . CYS A 1 167 ? 10.986 -12.291 -12.210 1.00 96.62 167 CYS A O 1
ATOM 1279 N N . ILE A 1 168 ? 11.455 -10.370 -11.127 1.00 97.19 168 ILE A N 1
ATOM 1280 C CA . ILE A 1 168 ? 10.408 -9.556 -11.760 1.00 97.19 168 ILE A CA 1
ATOM 1281 C C . ILE A 1 168 ? 10.853 -9.116 -13.155 1.00 97.19 168 ILE A C 1
ATOM 1283 O O . ILE A 1 168 ? 10.102 -9.235 -14.118 1.00 97.19 168 ILE A O 1
ATOM 1287 N N . THR A 1 169 ? 12.085 -8.628 -13.286 1.00 96.88 169 THR A N 1
ATOM 1288 C CA . THR A 1 169 ? 12.625 -8.146 -14.565 1.00 96.88 169 THR A CA 1
ATOM 1289 C C . THR A 1 169 ? 12.846 -9.275 -15.571 1.00 96.88 169 THR A C 1
ATOM 1291 O O . THR A 1 169 ? 12.646 -9.052 -16.761 1.00 96.88 169 THR A O 1
ATOM 1294 N N . ALA A 1 170 ? 13.143 -10.497 -15.118 1.00 97.44 170 ALA A N 1
ATOM 1295 C CA . ALA A 1 170 ? 13.229 -11.688 -15.967 1.00 97.44 170 ALA A CA 1
ATOM 1296 C C . ALA A 1 170 ? 11.887 -12.111 -16.595 1.00 97.44 170 ALA A C 1
ATOM 1298 O O . ALA A 1 170 ? 11.883 -12.920 -17.523 1.00 97.44 170 ALA A O 1
ATOM 1299 N N . LEU A 1 171 ? 10.754 -11.589 -16.108 1.00 97.56 171 LEU A N 1
ATOM 1300 C CA . LEU A 1 171 ? 9.449 -11.757 -16.760 1.00 97.56 171 LEU A CA 1
ATOM 1301 C C . LEU A 1 171 ? 9.272 -10.822 -17.970 1.00 97.56 171 LEU A C 1
ATOM 1303 O O . LEU A 1 171 ? 8.311 -10.984 -18.710 1.00 97.56 171 LEU A O 1
ATOM 1307 N N . ASP A 1 172 ? 10.199 -9.880 -18.167 1.00 96.44 172 ASP A N 1
ATOM 1308 C CA . ASP A 1 172 ? 10.205 -8.863 -19.223 1.00 96.44 172 ASP A CA 1
ATOM 1309 C C . ASP A 1 172 ? 8.913 -8.022 -19.310 1.00 96.44 172 ASP A C 1
ATOM 131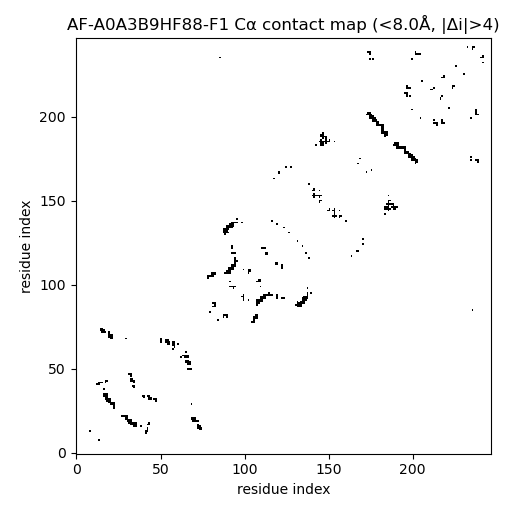1 O O . ASP A 1 172 ? 8.228 -8.010 -20.335 1.00 96.44 172 ASP A O 1
ATOM 1315 N N . PRO A 1 173 ? 8.545 -7.293 -18.236 1.00 97.12 173 PRO A N 1
ATOM 1316 C CA . PRO A 1 173 ? 7.385 -6.413 -18.268 1.00 97.12 173 PRO A CA 1
ATOM 1317 C C . PRO A 1 173 ? 7.550 -5.256 -19.250 1.00 97.12 173 PRO A C 1
ATOM 1319 O O . PRO A 1 173 ? 8.566 -4.549 -19.244 1.00 97.12 173 PRO A O 1
ATOM 1322 N N . GLU A 1 174 ? 6.483 -5.013 -20.020 1.00 96.56 174 GLU A N 1
ATOM 1323 C CA . GLU A 1 174 ? 6.350 -3.857 -20.913 1.00 96.56 174 GLU A CA 1
ATOM 1324 C C . GLU A 1 174 ? 6.518 -2.541 -20.140 1.00 96.56 174 GLU A C 1
ATOM 1326 O O . GLU A 1 174 ? 7.261 -1.650 -20.562 1.00 96.56 174 GLU A O 1
ATOM 1331 N N . VAL A 1 175 ? 5.885 -2.460 -18.964 1.00 98.12 175 VAL A N 1
ATOM 1332 C CA . VAL A 1 175 ? 6.061 -1.371 -18.002 1.00 98.12 175 VAL A CA 1
ATOM 1333 C C . VAL A 1 175 ? 6.293 -1.950 -16.608 1.00 98.12 175 VAL A C 1
ATOM 1335 O O . VAL A 1 175 ? 5.466 -2.697 -16.091 1.00 98.12 175 VAL A O 1
ATOM 1338 N N . LEU A 1 176 ? 7.413 -1.582 -15.985 1.00 97.94 176 LEU A N 1
ATOM 1339 C CA . LEU A 1 176 ? 7.721 -1.858 -14.582 1.00 97.94 176 LEU A CA 1
ATOM 1340 C C . LEU A 1 176 ? 7.669 -0.556 -13.787 1.00 97.94 176 LEU A C 1
ATOM 1342 O O . LEU A 1 176 ? 8.293 0.434 -14.168 1.00 97.94 176 LEU A O 1
ATOM 1346 N N . VAL A 1 177 ? 6.968 -0.584 -12.659 1.00 97.81 177 VAL A N 1
ATOM 1347 C CA . VAL A 1 177 ? 6.887 0.533 -11.718 1.00 97.81 177 VAL A CA 1
ATOM 1348 C C . VAL A 1 177 ? 7.399 0.063 -10.369 1.00 97.81 177 VAL A C 1
ATOM 1350 O O . VAL A 1 177 ? 6.991 -0.992 -9.889 1.00 97.81 177 VAL A O 1
ATOM 1353 N N . VAL A 1 178 ? 8.276 0.853 -9.756 1.00 97.25 178 VAL A N 1
ATOM 1354 C CA . VAL A 1 178 ? 8.699 0.667 -8.362 1.00 97.25 178 VAL A CA 1
ATOM 1355 C C . VAL A 1 178 ? 8.464 1.984 -7.644 1.00 97.25 178 VAL A C 1
ATOM 1357 O O . VAL A 1 178 ? 8.919 3.024 -8.116 1.00 97.25 178 VAL A O 1
ATOM 1360 N N . CYS A 1 179 ? 7.736 1.957 -6.533 1.00 96.06 179 CYS A N 1
ATOM 1361 C CA . CYS A 1 179 ? 7.430 3.137 -5.732 1.00 96.06 179 CYS A CA 1
ATOM 1362 C C . CYS A 1 179 ? 7.202 2.757 -4.268 1.00 96.06 179 CYS A C 1
ATOM 1364 O O . CYS A 1 179 ? 6.801 1.630 -3.974 1.00 96.06 179 CYS A O 1
ATOM 1366 N N . GLY A 1 180 ? 7.416 3.713 -3.366 1.00 94.88 180 GLY A N 1
ATOM 1367 C CA . GLY A 1 180 ? 6.834 3.658 -2.025 1.00 94.88 180 GLY A CA 1
ATOM 1368 C C . GLY A 1 180 ? 5.385 4.146 -2.041 1.00 94.88 180 GLY A C 1
ATOM 1369 O O . GLY A 1 180 ? 5.018 4.984 -2.862 1.00 94.88 180 GLY A O 1
ATOM 1370 N N . ASP A 1 181 ? 4.568 3.640 -1.129 1.00 94.25 181 ASP A N 1
ATOM 1371 C CA . ASP A 1 181 ? 3.243 4.170 -0.798 1.00 94.25 181 ASP A CA 1
ATOM 1372 C C . ASP A 1 181 ? 3.337 5.342 0.195 1.00 94.25 181 ASP A C 1
ATOM 1374 O O . ASP A 1 181 ? 2.590 6.314 0.085 1.00 94.25 181 ASP A O 1
ATOM 1378 N N . HIS A 1 182 ? 4.298 5.289 1.121 1.00 96.06 182 HIS A N 1
ATOM 1379 C CA . HIS A 1 182 ? 4.642 6.384 2.027 1.00 96.06 182 HIS A CA 1
ATOM 1380 C C . HIS A 1 182 ? 6.098 6.323 2.511 1.00 96.06 182 HIS A C 1
ATOM 1382 O O . HIS A 1 182 ? 6.822 5.348 2.309 1.00 96.06 182 HIS A O 1
ATOM 1388 N N . ALA A 1 183 ? 6.551 7.405 3.152 1.00 97.56 183 ALA A N 1
ATOM 1389 C CA . ALA A 1 183 ? 7.872 7.482 3.762 1.00 97.56 183 ALA A CA 1
ATOM 1390 C C . ALA A 1 183 ? 7.805 7.152 5.257 1.00 97.56 183 ALA A C 1
ATOM 1392 O O . ALA A 1 183 ? 7.105 7.835 6.005 1.00 97.56 183 ALA A O 1
ATOM 1393 N N . THR A 1 184 ? 8.628 6.200 5.702 1.00 97.81 184 THR A N 1
ATOM 1394 C CA . THR A 1 184 ? 8.747 5.804 7.120 1.00 97.81 184 THR A CA 1
ATOM 1395 C C . THR A 1 184 ? 10.203 5.908 7.585 1.00 97.81 184 THR A C 1
ATOM 1397 O O . THR A 1 184 ? 10.930 4.909 7.572 1.00 97.81 184 THR A O 1
ATOM 1400 N N . PRO A 1 185 ? 10.721 7.114 7.882 1.00 97.19 185 PRO A N 1
ATOM 1401 C CA . PRO A 1 185 ? 12.103 7.286 8.310 1.00 97.19 185 PRO A CA 1
ATOM 1402 C C . PRO A 1 185 ? 12.348 6.602 9.659 1.00 97.19 185 PRO A C 1
ATOM 1404 O O . PRO A 1 185 ? 11.612 6.830 10.615 1.00 97.19 185 PRO A O 1
ATOM 1407 N N . SER A 1 186 ? 13.411 5.801 9.762 1.00 97.31 186 SER A N 1
ATOM 1408 C CA . SER A 1 186 ? 13.729 5.081 11.004 1.00 97.31 186 SER A CA 1
ATOM 1409 C C . SER A 1 186 ? 14.001 6.027 12.176 1.00 97.31 186 SER A C 1
ATOM 1411 O O . SER A 1 186 ? 13.656 5.723 13.307 1.00 97.31 186 SER A O 1
ATOM 1413 N N . TYR A 1 187 ? 14.545 7.221 11.925 1.00 96.44 187 TYR A N 1
ATOM 1414 C CA . TYR A 1 187 ? 14.813 8.194 12.988 1.00 96.44 187 TYR A CA 1
ATOM 1415 C C . TYR A 1 187 ? 13.544 8.827 13.586 1.00 96.44 187 TYR A C 1
ATOM 1417 O O . TYR A 1 187 ? 13.621 9.411 14.665 1.00 96.44 187 TYR A O 1
ATOM 1425 N N . THR A 1 188 ? 12.393 8.748 12.903 1.00 96.81 188 THR A N 1
ATOM 1426 C CA . THR A 1 188 ? 11.095 9.174 13.454 1.00 96.81 188 THR A CA 1
ATOM 1427 C C . THR A 1 188 ? 10.220 8.007 13.895 1.00 96.81 188 THR A C 1
ATOM 1429 O O . THR A 1 188 ? 9.183 8.268 14.504 1.00 96.81 188 THR A O 1
ATOM 1432 N N . SER A 1 189 ? 10.585 6.757 13.576 1.00 97.12 189 SER A N 1
ATOM 1433 C CA . SER A 1 189 ? 9.808 5.544 13.896 1.00 97.12 189 SER A CA 1
ATOM 1434 C C . SER A 1 189 ? 8.317 5.664 13.548 1.00 97.12 189 SER A C 1
ATOM 1436 O O . SER A 1 189 ? 7.440 5.216 14.280 1.00 97.12 189 SER A O 1
ATOM 1438 N N . SER A 1 190 ? 8.010 6.382 12.467 1.00 95.81 190 SER A N 1
ATOM 1439 C CA . SER A 1 190 ? 6.644 6.757 12.099 1.00 95.81 190 SER A CA 1
ATOM 1440 C C . SER A 1 190 ? 6.567 7.192 10.644 1.00 95.81 190 SER A C 1
ATOM 1442 O O . SER A 1 190 ? 7.567 7.603 10.043 1.00 95.81 190 SER A O 1
ATOM 1444 N N . HIS A 1 191 ? 5.360 7.123 10.084 1.00 97.31 191 HIS A N 1
ATOM 1445 C CA . HIS A 1 191 ? 5.076 7.672 8.765 1.00 97.31 191 HIS A CA 1
ATOM 1446 C C . HIS A 1 191 ? 5.312 9.186 8.765 1.00 97.31 191 HIS A C 1
ATOM 1448 O O . HIS A 1 191 ? 5.034 9.885 9.740 1.00 97.31 191 HIS A O 1
ATOM 1454 N N . SER A 1 192 ? 5.802 9.706 7.645 1.00 96.25 192 SER A N 1
ATOM 1455 C CA . SER A 1 192 ? 6.169 11.111 7.496 1.00 96.25 192 SER A CA 1
ATOM 1456 C C . SER A 1 192 ? 5.683 11.691 6.170 1.00 96.25 192 SER A C 1
ATOM 1458 O O . SER A 1 192 ? 5.298 10.972 5.253 1.00 96.25 192 SER A O 1
ATOM 1460 N N . TRP A 1 193 ? 5.742 13.016 6.059 1.00 95.12 193 TRP A N 1
ATOM 1461 C CA . TRP A 1 193 ? 5.314 13.786 4.887 1.00 95.12 193 TRP A CA 1
ATOM 1462 C C . TRP A 1 193 ? 6.359 13.842 3.761 1.00 95.12 193 TRP A C 1
ATOM 1464 O O . TRP A 1 193 ? 6.166 14.565 2.782 1.00 95.12 193 TRP A O 1
ATOM 1474 N N . HIS A 1 194 ? 7.503 13.166 3.914 1.00 96.19 194 HIS A N 1
ATOM 1475 C CA . HIS A 1 194 ? 8.560 13.208 2.908 1.00 96.19 194 HIS A CA 1
ATOM 1476 C C . HIS A 1 194 ? 8.079 12.567 1.597 1.00 96.19 194 HIS A C 1
ATOM 1478 O O . HIS A 1 194 ? 7.392 11.545 1.637 1.00 96.19 194 HIS A O 1
ATOM 1484 N N . PRO A 1 195 ? 8.452 13.129 0.433 1.00 95.50 195 PRO A N 1
ATOM 1485 C CA . PRO A 1 195 ? 8.139 12.511 -0.846 1.00 95.50 195 PRO A CA 1
ATOM 1486 C C . PRO A 1 195 ? 8.850 11.162 -0.972 1.00 95.50 195 PRO A C 1
ATOM 1488 O O . PRO A 1 195 ? 9.986 10.999 -0.521 1.00 95.50 195 PRO A O 1
ATOM 1491 N N . VAL A 1 196 ? 8.185 10.215 -1.626 1.00 96.94 196 VAL A N 1
ATOM 1492 C CA . VAL A 1 196 ? 8.706 8.871 -1.886 1.00 96.94 196 VAL A CA 1
ATOM 1493 C C . VAL A 1 196 ? 9.321 8.786 -3.285 1.00 96.94 196 VAL A C 1
ATOM 1495 O O . VAL A 1 196 ? 8.790 9.384 -4.225 1.00 96.94 196 VAL A O 1
ATOM 1498 N N . PRO A 1 197 ? 10.436 8.058 -3.457 1.00 96.31 197 PRO A N 1
ATOM 1499 C CA . PRO A 1 197 ? 10.989 7.806 -4.777 1.00 96.31 197 PRO A CA 1
ATOM 1500 C C . PRO A 1 197 ? 10.064 6.868 -5.564 1.00 96.31 197 PRO A C 1
ATOM 1502 O O . PRO A 1 197 ? 9.480 5.931 -5.013 1.00 96.31 197 PRO A O 1
ATOM 1505 N N . PHE A 1 198 ? 9.965 7.100 -6.870 1.00 96.50 198 PHE A N 1
ATOM 1506 C CA . PHE A 1 198 ? 9.345 6.166 -7.802 1.00 96.50 198 PHE A CA 1
ATOM 1507 C C . PHE A 1 198 ? 10.106 6.143 -9.127 1.00 96.50 198 PHE A C 1
ATOM 1509 O O . PHE A 1 198 ? 10.807 7.094 -9.473 1.00 96.50 198 PHE A O 1
ATOM 1516 N N . LEU A 1 199 ? 9.972 5.044 -9.863 1.00 95.19 199 LEU A N 1
ATOM 1517 C CA . LEU A 1 199 ? 10.496 4.894 -11.215 1.00 95.19 199 LEU A CA 1
ATOM 1518 C C . LEU A 1 199 ? 9.455 4.238 -12.117 1.00 95.19 199 LEU A C 1
ATOM 1520 O O . LEU A 1 199 ? 8.646 3.430 -11.661 1.00 95.19 199 LEU A O 1
ATOM 1524 N N . ILE A 1 200 ? 9.532 4.548 -13.411 1.00 96.25 200 ILE A N 1
ATOM 1525 C CA . ILE A 1 200 ? 8.809 3.850 -14.475 1.00 96.25 200 ILE A CA 1
ATOM 1526 C C . ILE A 1 200 ? 9.844 3.393 -15.506 1.00 96.25 200 ILE A C 1
ATOM 1528 O O . ILE A 1 200 ? 10.510 4.222 -16.130 1.00 96.25 200 ILE A O 1
ATOM 1532 N N . LYS A 1 201 ? 9.982 2.081 -15.701 1.00 95.38 201 LYS A N 1
ATOM 1533 C CA . LYS A 1 201 ? 10.815 1.473 -16.748 1.00 95.38 201 LYS A CA 1
ATOM 1534 C C . LYS A 1 201 ? 9.914 0.925 -17.846 1.00 95.38 201 LYS A C 1
ATOM 1536 O O . LYS A 1 201 ? 9.044 0.107 -17.582 1.00 95.38 201 LYS A O 1
ATOM 1541 N N . SER A 1 202 ? 10.162 1.349 -19.076 1.00 96.25 202 SER A N 1
ATOM 1542 C CA . SER A 1 202 ? 9.503 0.895 -20.304 1.00 96.25 202 SER A CA 1
ATOM 1543 C C . SER A 1 202 ? 10.424 1.183 -21.495 1.00 96.25 202 SER A C 1
ATOM 1545 O O . SER A 1 202 ? 11.487 1.780 -21.318 1.00 96.25 202 SER A O 1
ATOM 1547 N N . GLN A 1 203 ? 9.994 0.852 -22.713 1.00 94.69 203 GLN A N 1
ATOM 1548 C CA . GLN A 1 203 ? 10.703 1.252 -23.936 1.00 94.69 203 GLN A CA 1
ATOM 1549 C C . GLN A 1 203 ? 10.790 2.778 -24.153 1.00 94.69 203 GLN A C 1
ATOM 1551 O O . GLN A 1 203 ? 11.646 3.232 -24.903 1.00 94.69 203 GLN A O 1
ATOM 1556 N N . TYR A 1 204 ? 9.928 3.568 -23.500 1.00 93.50 204 TYR A N 1
ATOM 1557 C CA . TYR A 1 204 ? 9.890 5.034 -23.620 1.00 93.50 204 TYR A CA 1
ATOM 1558 C C . TYR A 1 204 ? 10.623 5.755 -22.484 1.00 93.50 204 TYR A C 1
ATOM 1560 O O . TYR A 1 204 ? 10.616 6.982 -22.419 1.00 93.50 204 TYR A O 1
ATOM 1568 N N . SER A 1 205 ? 11.198 5.012 -21.538 1.00 90.75 205 SER A N 1
ATOM 1569 C CA . SER A 1 205 ? 11.879 5.605 -20.392 1.00 90.75 205 SER A CA 1
ATOM 1570 C C . SER A 1 205 ? 13.282 6.069 -20.786 1.00 90.75 205 SER A C 1
ATOM 1572 O O . SER A 1 205 ? 14.132 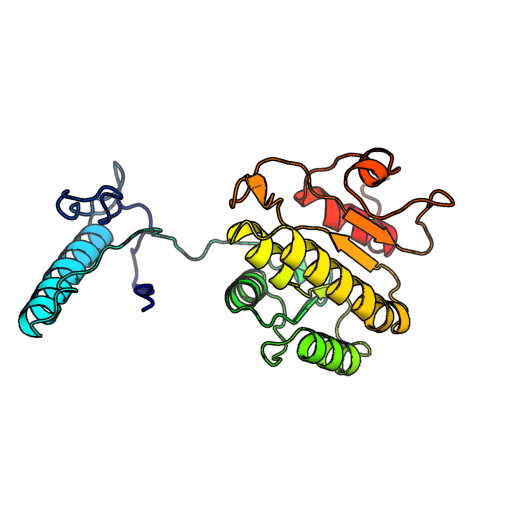5.257 -21.145 1.00 90.75 205 SER A O 1
ATOM 1574 N N . GLU A 1 206 ? 13.550 7.367 -20.656 1.00 82.50 206 GLU A N 1
ATOM 1575 C CA . GLU A 1 206 ? 14.891 7.938 -20.803 1.00 82.50 206 GLU A CA 1
ATOM 1576 C C . GLU A 1 206 ? 15.567 8.022 -19.427 1.00 82.50 206 GLU A C 1
ATOM 1578 O O . GLU A 1 206 ? 15.255 8.886 -18.606 1.00 82.50 206 GLU A O 1
ATOM 1583 N N . GLY A 1 207 ? 16.459 7.071 -19.145 1.00 78.12 207 GLY A N 1
ATOM 1584 C CA . GLY A 1 207 ? 17.265 7.062 -17.924 1.00 78.12 207 GLY A CA 1
ATOM 1585 C C . GLY A 1 207 ? 18.532 7.912 -18.050 1.00 78.12 207 GLY A C 1
ATOM 1586 O O . GLY A 1 207 ? 19.036 8.148 -19.146 1.00 78.12 207 GLY A O 1
ATOM 1587 N N . ALA A 1 208 ? 19.097 8.321 -16.915 1.00 80.81 208 ALA A N 1
ATOM 1588 C CA . ALA A 1 208 ? 20.435 8.906 -16.870 1.00 80.81 208 ALA A CA 1
ATOM 1589 C C . ALA A 1 208 ? 21.482 7.814 -16.598 1.00 80.81 208 ALA A C 1
ATOM 1591 O O . ALA A 1 208 ? 21.324 6.996 -15.689 1.00 80.81 208 ALA A O 1
ATOM 1592 N N . ALA A 1 209 ? 22.568 7.801 -17.376 1.00 81.19 209 ALA A N 1
ATOM 1593 C CA . ALA A 1 209 ? 23.668 6.866 -17.159 1.00 81.19 209 ALA A CA 1
ATOM 1594 C C . ALA A 1 209 ? 24.269 7.053 -15.754 1.00 81.19 209 ALA A C 1
ATOM 1596 O O . ALA A 1 209 ? 24.583 8.172 -15.352 1.00 81.19 209 ALA A O 1
ATOM 1597 N N . GLY A 1 210 ? 24.430 5.953 -15.013 1.00 82.94 210 GLY A N 1
ATOM 1598 C CA . GLY A 1 210 ? 24.962 5.972 -13.646 1.00 82.94 210 GLY A CA 1
ATOM 1599 C C . GLY A 1 210 ? 23.972 6.430 -12.568 1.00 82.94 210 GLY A C 1
ATOM 1600 O O . GLY A 1 210 ? 24.378 6.584 -11.417 1.00 82.94 210 GLY A O 1
ATOM 1601 N N . ALA A 1 211 ? 22.695 6.643 -12.901 1.00 88.75 211 ALA A N 1
ATOM 1602 C CA . ALA A 1 211 ? 21.671 6.922 -11.899 1.00 88.75 211 ALA A CA 1
ATOM 1603 C C . ALA A 1 211 ? 21.412 5.706 -10.994 1.00 88.75 211 ALA A C 1
ATOM 1605 O O . ALA A 1 211 ? 21.453 4.558 -11.434 1.00 88.75 211 ALA A O 1
ATOM 1606 N N . SER A 1 212 ? 21.101 5.983 -9.729 1.00 93.12 212 SER A N 1
ATOM 1607 C CA . SER A 1 212 ? 20.683 5.000 -8.725 1.00 93.12 212 SER A CA 1
ATOM 1608 C C . SER A 1 212 ? 19.254 5.271 -8.262 1.00 93.12 212 SER A C 1
ATOM 1610 O O . SER A 1 212 ? 18.777 6.402 -8.352 1.00 93.12 212 SER A O 1
ATOM 1612 N N . PHE A 1 213 ? 18.567 4.262 -7.729 1.00 95.19 213 PHE A N 1
ATOM 1613 C CA . PHE A 1 213 ? 17.255 4.462 -7.118 1.00 95.19 213 PHE A CA 1
ATOM 1614 C C . PHE A 1 213 ? 17.412 4.907 -5.658 1.00 95.19 213 PHE A C 1
ATOM 1616 O O . PHE A 1 213 ? 17.594 4.098 -4.756 1.00 95.19 213 PHE A O 1
ATOM 1623 N N . SER A 1 214 ? 17.403 6.221 -5.441 1.00 95.38 214 SER A N 1
ATOM 1624 C CA . SER A 1 214 ? 17.462 6.852 -4.115 1.00 95.38 214 SER A CA 1
ATOM 1625 C C . SER A 1 214 ? 16.648 8.141 -4.102 1.00 95.38 214 SER A C 1
ATOM 1627 O O . SER A 1 214 ? 16.366 8.712 -5.158 1.00 95.38 214 SER A O 1
ATOM 1629 N N . GLU A 1 215 ? 16.315 8.660 -2.923 1.00 95.50 215 GLU A N 1
ATOM 1630 C CA . GLU A 1 215 ? 15.584 9.920 -2.771 1.00 95.50 215 GLU A CA 1
ATOM 1631 C C . GLU A 1 215 ? 16.335 11.104 -3.398 1.00 95.50 215 GLU A C 1
ATOM 1633 O O . GLU A 1 215 ? 15.719 12.045 -3.894 1.00 95.50 215 GLU A O 1
ATOM 1638 N N . ILE A 1 216 ? 17.672 11.091 -3.383 1.00 93.44 216 ILE A N 1
ATOM 1639 C CA . ILE A 1 216 ? 18.492 12.145 -4.000 1.00 93.44 216 ILE A CA 1
ATOM 1640 C C . ILE A 1 216 ? 18.464 12.025 -5.523 1.00 93.44 216 ILE A C 1
ATOM 1642 O O . ILE A 1 216 ? 18.168 13.009 -6.196 1.00 93.44 216 ILE A O 1
ATOM 1646 N N . SER A 1 217 ? 18.722 10.836 -6.066 1.00 93.56 217 SER A N 1
ATOM 1647 C CA . SER A 1 217 ? 18.750 10.626 -7.516 1.00 93.56 217 SER A CA 1
ATOM 1648 C C . SER A 1 217 ? 17.372 10.835 -8.154 1.00 93.56 217 SER A C 1
ATOM 1650 O O . SER A 1 217 ? 17.274 11.468 -9.203 1.00 93.56 217 SER A O 1
ATOM 1652 N N . CYS A 1 218 ? 16.292 10.387 -7.501 1.00 94.00 218 CYS A N 1
ATOM 1653 C CA . CYS A 1 218 ? 14.931 10.522 -8.034 1.00 94.00 218 CYS A CA 1
ATOM 1654 C C . CYS A 1 218 ? 14.459 11.979 -8.114 1.00 94.00 218 CYS A C 1
ATOM 1656 O O . CYS A 1 218 ? 13.660 12.307 -8.987 1.00 94.00 218 CYS A O 1
ATOM 1658 N N . ARG A 1 219 ? 14.993 12.885 -7.279 1.00 91.75 219 ARG A N 1
ATOM 1659 C CA . ARG A 1 219 ? 14.709 14.330 -7.381 1.00 91.75 219 ARG A CA 1
ATOM 1660 C C . ARG A 1 219 ? 15.171 14.952 -8.700 1.00 91.75 219 ARG A C 1
ATOM 1662 O O . ARG A 1 219 ? 14.683 16.017 -9.061 1.00 91.75 219 ARG A O 1
ATOM 1669 N N . LEU A 1 220 ? 16.110 14.312 -9.394 1.00 90.31 220 LEU A N 1
ATOM 1670 C CA . LEU A 1 220 ? 16.628 14.748 -10.692 1.00 90.31 220 LEU A CA 1
ATOM 1671 C C . LEU A 1 220 ? 15.971 14.003 -11.867 1.00 90.31 220 LEU A C 1
ATOM 1673 O O . LEU A 1 220 ? 16.369 14.203 -13.012 1.00 90.31 220 LEU A O 1
ATOM 1677 N N . GLY A 1 221 ? 14.997 13.127 -11.595 1.00 90.19 221 GLY A N 1
ATOM 1678 C CA . GLY A 1 221 ? 14.303 12.346 -12.613 1.00 90.19 221 GLY A CA 1
ATOM 1679 C C . GLY A 1 221 ? 13.462 13.218 -13.547 1.00 90.19 221 GLY A C 1
ATOM 1680 O O . GLY A 1 221 ? 12.880 14.219 -13.132 1.00 90.19 221 GLY A O 1
ATOM 1681 N N . SER A 1 222 ? 13.353 12.803 -14.809 1.00 89.88 222 SER A N 1
ATOM 1682 C CA . SER A 1 222 ? 12.635 13.537 -15.863 1.00 89.88 222 SER A CA 1
ATOM 1683 C C . SER A 1 222 ? 11.135 13.710 -15.600 1.00 89.88 222 SER A C 1
ATOM 1685 O O . SER A 1 222 ? 10.541 14.668 -16.087 1.00 89.88 222 SER A O 1
ATOM 1687 N N . VAL A 1 223 ? 10.525 12.822 -14.806 1.00 90.50 223 VAL A N 1
ATOM 1688 C CA . VAL A 1 223 ? 9.108 12.919 -14.409 1.00 90.50 223 VAL A CA 1
ATOM 1689 C C . VAL A 1 223 ? 8.881 14.023 -13.364 1.00 90.50 223 VAL A C 1
ATOM 1691 O O . VAL A 1 223 ? 7.778 14.553 -13.253 1.00 90.50 223 VAL A O 1
ATOM 1694 N N . GLY A 1 224 ? 9.921 14.407 -12.618 1.00 91.38 224 GLY A N 1
ATOM 1695 C CA . GLY A 1 224 ? 9.813 15.350 -11.508 1.00 91.38 224 GLY A CA 1
ATOM 1696 C C . GLY A 1 224 ? 8.951 14.821 -10.357 1.00 91.38 224 GLY A C 1
ATOM 1697 O O . GLY A 1 224 ? 8.838 13.615 -10.136 1.00 91.38 224 GLY A O 1
ATOM 1698 N N . SER A 1 225 ? 8.344 15.743 -9.610 1.00 94.00 225 SER A N 1
ATOM 1699 C CA . SER A 1 225 ? 7.418 15.422 -8.520 1.00 94.00 225 SER A CA 1
ATOM 1700 C C . SER A 1 225 ? 5.978 15.472 -9.017 1.00 94.00 225 SER A C 1
ATOM 1702 O O . SER A 1 225 ? 5.540 16.498 -9.536 1.00 94.00 225 SER A O 1
ATOM 1704 N N . ILE A 1 226 ? 5.237 14.388 -8.803 1.00 95.56 226 ILE A N 1
ATOM 1705 C CA . ILE A 1 226 ? 3.818 14.268 -9.151 1.00 95.56 226 ILE A CA 1
ATOM 1706 C C . ILE A 1 226 ? 3.014 13.816 -7.934 1.00 95.56 226 ILE A C 1
ATOM 1708 O O . ILE A 1 226 ? 3.563 13.211 -7.010 1.00 95.56 226 ILE A O 1
ATOM 1712 N N . ASN A 1 227 ? 1.708 14.073 -7.946 1.00 95.88 227 ASN A N 1
ATOM 1713 C CA . ASN A 1 227 ? 0.815 13.453 -6.973 1.00 95.88 227 ASN A CA 1
ATOM 1714 C C . ASN A 1 227 ? 0.638 11.966 -7.304 1.00 95.88 227 ASN A C 1
ATOM 1716 O O . ASN A 1 227 ? 0.609 11.583 -8.476 1.00 95.88 227 ASN A O 1
ATOM 1720 N N . ALA A 1 228 ? 0.445 11.131 -6.281 1.00 94.56 228 ALA A N 1
ATOM 1721 C CA . ALA A 1 228 ? 0.263 9.692 -6.464 1.00 94.56 228 ALA A CA 1
ATOM 1722 C C . ALA A 1 228 ? -0.918 9.359 -7.398 1.00 94.56 228 ALA A C 1
ATOM 1724 O O . ALA A 1 228 ? -0.809 8.432 -8.201 1.00 94.56 228 ALA A O 1
ATOM 1725 N N . GLU A 1 229 ? -2.007 10.148 -7.382 1.00 93.88 229 GLU A N 1
ATOM 1726 C CA . GLU A 1 229 ? -3.147 9.932 -8.288 1.00 93.88 229 GLU A CA 1
ATOM 1727 C C . GLU A 1 229 ? -2.799 10.074 -9.782 1.00 93.88 229 GLU A C 1
ATOM 1729 O O . GLU A 1 229 ? -3.519 9.563 -10.638 1.00 93.88 229 GLU A O 1
ATOM 1734 N N . GLN A 1 230 ? -1.689 10.738 -10.113 1.00 95.69 230 GLN A N 1
ATOM 1735 C CA . GLN A 1 230 ? -1.248 10.951 -11.493 1.00 95.69 230 GLN A CA 1
ATOM 1736 C C . GLN A 1 230 ? -0.416 9.778 -12.027 1.00 95.69 230 GLN A C 1
ATOM 1738 O O . GLN A 1 230 ? -0.280 9.633 -13.243 1.00 95.69 230 GLN A O 1
ATOM 1743 N N . LEU A 1 231 ? 0.115 8.917 -11.147 1.00 96.69 231 LEU A N 1
ATOM 1744 C CA . LEU A 1 231 ? 1.046 7.852 -11.523 1.00 96.69 231 LEU A CA 1
ATOM 1745 C C . LEU A 1 231 ? 0.436 6.891 -12.547 1.00 96.69 231 LEU A C 1
ATOM 1747 O O . LEU A 1 231 ? 1.064 6.599 -13.561 1.00 96.69 231 LEU A O 1
ATOM 1751 N N . MET A 1 232 ? -0.803 6.441 -12.332 1.00 96.62 232 MET A N 1
ATOM 1752 C CA . MET A 1 232 ? -1.445 5.480 -13.236 1.00 96.62 232 MET A CA 1
ATOM 1753 C C . MET A 1 232 ? -1.642 6.025 -14.654 1.00 96.62 232 MET A C 1
ATOM 1755 O O . MET A 1 232 ? -1.514 5.266 -15.611 1.00 96.62 232 MET A O 1
ATOM 1759 N N . LEU A 1 233 ? -1.889 7.328 -14.820 1.00 95.38 233 LEU A N 1
ATOM 1760 C CA . LEU A 1 233 ? -1.986 7.929 -16.153 1.00 95.38 233 LEU A CA 1
ATOM 1761 C C . LEU A 1 233 ? -0.634 7.891 -16.873 1.00 95.38 233 LEU A C 1
ATOM 1763 O O . LEU A 1 233 ? -0.580 7.521 -18.044 1.00 95.38 233 LEU A O 1
ATOM 1767 N N . SER A 1 234 ? 0.461 8.183 -16.168 1.00 95.75 234 SER A N 1
ATOM 1768 C CA . SER A 1 234 ? 1.815 8.040 -16.713 1.00 95.75 234 SER A CA 1
ATOM 1769 C C . SER A 1 234 ? 2.121 6.585 -17.079 1.00 95.75 234 SER A C 1
ATOM 1771 O O . SER A 1 234 ? 2.629 6.316 -18.163 1.00 95.75 234 SER A O 1
ATOM 1773 N N . VAL A 1 235 ? 1.750 5.626 -16.227 1.00 97.25 235 VAL A N 1
ATOM 1774 C CA . VAL A 1 235 ? 1.930 4.187 -16.493 1.00 97.25 235 VAL A CA 1
ATOM 1775 C C . VAL A 1 235 ? 1.172 3.750 -17.748 1.00 97.25 235 VAL A C 1
ATOM 1777 O O . VAL A 1 235 ? 1.743 3.080 -18.604 1.00 97.25 235 VAL A O 1
ATOM 1780 N N . LEU A 1 236 ? -0.085 4.174 -17.907 1.00 97.31 236 LEU A N 1
ATOM 1781 C CA . LEU A 1 236 ? -0.877 3.884 -19.104 1.00 97.31 236 LEU A CA 1
ATOM 1782 C C . LEU A 1 236 ? -0.291 4.536 -20.362 1.00 97.31 236 LEU A C 1
ATOM 1784 O O . LEU A 1 236 ? -0.348 3.931 -21.432 1.00 97.31 236 LEU A O 1
ATOM 1788 N N . ALA A 1 237 ? 0.294 5.733 -20.249 1.00 95.50 237 ALA A N 1
ATOM 1789 C CA . ALA A 1 237 ? 1.008 6.372 -21.353 1.00 95.50 237 ALA A CA 1
ATOM 1790 C C . ALA A 1 237 ? 2.224 5.535 -21.782 1.00 95.50 237 ALA A C 1
ATOM 1792 O O . ALA A 1 237 ? 2.392 5.257 -22.968 1.00 95.50 237 ALA A O 1
ATOM 1793 N N . HIS A 1 238 ? 3.018 5.064 -20.815 1.00 96.31 238 HIS A N 1
ATOM 1794 C CA . HIS A 1 238 ? 4.164 4.183 -21.054 1.00 96.31 238 HIS A CA 1
ATOM 1795 C C . HIS A 1 238 ? 3.770 2.808 -21.624 1.00 96.31 238 HIS A C 1
ATOM 1797 O O . HIS A 1 238 ? 4.571 2.200 -22.329 1.00 96.31 238 HIS A O 1
ATOM 1803 N N . ALA A 1 239 ? 2.546 2.345 -21.361 1.00 96.44 239 ALA A N 1
ATOM 1804 C CA . ALA A 1 239 ? 1.984 1.106 -21.905 1.00 96.44 239 ALA A CA 1
ATOM 1805 C C . ALA A 1 239 ? 1.229 1.299 -23.238 1.00 96.44 239 ALA A C 1
ATOM 1807 O O . ALA A 1 239 ? 0.591 0.370 -23.722 1.00 96.44 239 ALA A O 1
ATOM 1808 N N . GLY A 1 240 ? 1.189 2.517 -23.798 1.00 94.62 240 GLY A N 1
ATOM 1809 C CA . GLY A 1 240 ? 0.424 2.800 -25.019 1.00 94.62 240 GLY A CA 1
ATOM 1810 C C . GLY A 1 240 ? -1.095 2.598 -24.882 1.00 94.62 240 GLY A C 1
ATOM 1811 O O . GLY A 1 240 ? -1.781 2.396 -25.881 1.00 94.62 240 GLY A O 1
ATOM 1812 N N . LYS A 1 241 ? -1.637 2.649 -23.657 1.00 94.31 241 LYS A N 1
ATOM 1813 C CA . LYS A 1 241 ? -3.051 2.371 -23.332 1.00 94.31 241 LYS A CA 1
ATOM 1814 C C . LYS A 1 241 ? -3.915 3.631 -23.173 1.00 94.31 241 LYS A C 1
ATOM 1816 O O . LYS A 1 241 ? -5.052 3.543 -22.715 1.00 94.31 241 LYS A O 1
ATOM 1821 N N . LEU A 1 242 ? -3.408 4.808 -23.545 1.00 92.94 242 LEU A N 1
ATOM 1822 C CA . LEU A 1 242 ? -4.180 6.055 -23.535 1.00 92.94 242 LEU A CA 1
ATOM 1823 C C . LEU A 1 242 ? -4.711 6.404 -24.925 1.00 92.94 242 LEU A C 1
ATOM 1825 O O . LEU A 1 242 ? -3.985 6.366 -25.915 1.00 92.94 242 LEU A O 1
ATOM 1829 N N . ASN A 1 243 ? -5.970 6.838 -24.973 1.00 85.62 243 ASN A N 1
ATOM 1830 C CA . ASN A 1 243 ? -6.558 7.432 -26.166 1.00 85.62 243 ASN A CA 1
ATOM 1831 C C . ASN A 1 243 ? -6.358 8.947 -26.162 1.00 85.62 243 ASN A C 1
ATOM 1833 O O . ASN A 1 243 ? -6.456 9.602 -25.122 1.00 85.62 243 ASN A O 1
ATOM 1837 N N . LYS A 1 244 ? -6.148 9.522 -27.348 1.00 83.44 244 LYS A N 1
ATOM 1838 C CA . LYS A 1 244 ? -6.165 10.974 -27.527 1.00 83.44 244 LYS A CA 1
ATOM 1839 C C . LYS A 1 244 ? -7.557 11.515 -27.181 1.00 83.44 244 LYS A C 1
ATOM 1841 O O . LYS A 1 244 ? -8.556 11.035 -27.714 1.00 83.44 244 LYS A O 1
ATOM 1846 N N . PHE A 1 245 ? -7.617 12.529 -26.320 1.00 81.50 245 PHE A N 1
ATOM 1847 C CA . PHE A 1 245 ? -8.843 13.280 -26.057 1.00 81.50 245 PHE A CA 1
ATOM 1848 C C . PHE A 1 245 ? -8.854 14.573 -26.882 1.00 81.50 245 PHE A C 1
ATOM 1850 O O . PHE A 1 245 ? -7.950 15.397 -26.752 1.00 81.50 245 PHE A O 1
ATOM 1857 N N . GLY A 1 246 ? -9.884 14.753 -27.711 1.00 77.81 246 GLY A N 1
ATOM 1858 C CA . GLY A 1 246 ? -10.016 15.904 -28.614 1.00 77.81 246 GLY A CA 1
ATOM 1859 C C . GLY A 1 246 ? -9.491 15.653 -30.040 1.00 77.81 246 GLY A C 1
ATOM 1860 O O . GLY A 1 246 ? -8.972 14.569 -30.318 1.00 77.81 246 GLY A O 1
ATOM 1861 N N . PRO A 1 247 ? -9.679 16.628 -30.956 1.00 52.16 247 PRO A N 1
ATOM 1862 C CA . PRO A 1 247 ? -9.274 16.523 -32.361 1.00 52.16 247 PRO A CA 1
ATOM 1863 C C . PRO A 1 247 ? -7.760 16.405 -32.539 1.00 52.16 247 PRO A C 1
ATOM 1865 O O . PRO A 1 247 ? -6.985 17.006 -31.761 1.00 52.16 247 PRO A O 1
#

Secondary structure (DSSP, 8-state):
----------STT--S-B--S--SSTTPPPPPP-BPTTS-SHHHHHHHHHHHHHHHHHHHTT-S----------PPP----HHHHHT--EEEE-SSHHHHHHHHHTT-EEPP--SSHHHHHHHHHHHSSSS-SEEEE---HHHHHHHTT-HHHHHHHHHHHHHHHHHHHTT--SSEEEE-SSB--TTTTS-BSPPPPEEEESTT--PPTT--SSHHHHTTSTT-S--HHHHHHHHHHHTT-PPPP--

pLDDT: mean 93.89, std 5.58, range [51.94, 98.5]